Protein AF-A0A965KF60-F1 (afdb_monomer)

Radius of gyration: 23.19 Å; Cα contacts (8 Å, |Δi|>4): 727; chains: 1; bounding box: 56×50×68 Å

Structure (mmCIF, N/CA/C/O backbone):
data_AF-A0A965KF60-F1
#
_entry.id   AF-A0A965KF60-F1
#
loop_
_atom_site.group_PDB
_atom_site.id
_atom_site.type_symbol
_atom_site.label_atom_id
_atom_site.label_alt_id
_atom_site.label_comp_id
_atom_site.label_asym_id
_atom_site.label_entity_id
_atom_site.label_seq_id
_atom_site.pdbx_PDB_ins_code
_atom_site.Cartn_x
_atom_site.Cartn_y
_atom_site.Cartn_z
_atom_site.occupancy
_atom_site.B_iso_or_equiv
_atom_site.auth_seq_id
_atom_site.auth_comp_id
_atom_site.auth_asym_id
_atom_site.auth_atom_id
_atom_site.pdbx_PDB_model_num
ATOM 1 N N . ALA A 1 1 ? -21.369 -0.435 16.218 1.00 94.06 1 ALA A N 1
ATOM 2 C CA . ALA A 1 1 ? -20.190 -1.166 15.733 1.00 94.06 1 ALA A CA 1
ATOM 3 C C . ALA A 1 1 ? -20.648 -2.442 15.036 1.00 94.06 1 ALA A C 1
ATOM 5 O O . ALA A 1 1 ? -21.613 -3.058 15.483 1.00 94.06 1 ALA A O 1
ATOM 6 N N . ALA A 1 2 ? -20.041 -2.798 13.914 1.00 96.12 2 ALA A N 1
ATOM 7 C CA . ALA A 1 2 ? -20.223 -4.091 13.264 1.00 96.12 2 ALA A CA 1
ATOM 8 C C . ALA A 1 2 ? -19.428 -5.181 14.000 1.00 96.12 2 ALA A C 1
ATOM 10 O O . ALA A 1 2 ? -18.510 -4.883 14.766 1.00 96.12 2 ALA A O 1
ATOM 11 N N . LYS A 1 3 ? -19.755 -6.457 13.773 1.00 97.56 3 LYS A N 1
ATOM 12 C CA . LYS A 1 3 ? -18.963 -7.560 14.338 1.00 97.56 3 LYS A CA 1
ATOM 13 C C . LYS A 1 3 ? -17.637 -7.684 13.580 1.00 97.56 3 LYS A C 1
ATOM 15 O O . LYS A 1 3 ? -17.642 -7.680 12.349 1.00 97.56 3 LYS A O 1
ATOM 20 N N . GLY A 1 4 ? -16.515 -7.792 14.292 1.00 95.00 4 GLY A N 1
ATOM 21 C CA . GLY A 1 4 ? -15.164 -7.724 13.718 1.00 95.00 4 GLY A CA 1
ATOM 22 C C . GLY A 1 4 ? -14.648 -6.298 13.462 1.00 95.00 4 GLY A C 1
ATOM 23 O O . GLY A 1 4 ? -13.695 -6.125 12.702 1.00 95.00 4 GLY A O 1
ATOM 24 N N . GLU A 1 5 ? -15.297 -5.284 14.043 1.00 94.56 5 GLU A N 1
ATOM 25 C CA . GLU A 1 5 ? -14.857 -3.884 14.042 1.00 94.56 5 GLU A CA 1
ATOM 26 C C . GLU A 1 5 ? -14.188 -3.519 15.377 1.00 94.56 5 GLU A C 1
ATOM 28 O O . GLU A 1 5 ? -14.568 -4.030 16.434 1.00 94.56 5 GLU A O 1
ATOM 33 N N . ALA A 1 6 ? -13.240 -2.583 15.323 1.00 93.38 6 ALA A N 1
ATOM 34 C CA . ALA A 1 6 ? -12.682 -1.904 16.484 1.00 93.38 6 ALA A CA 1
ATOM 35 C C . ALA A 1 6 ? -13.358 -0.540 16.656 1.00 93.38 6 ALA A C 1
ATOM 37 O O . ALA A 1 6 ? -13.378 0.258 15.720 1.00 93.38 6 ALA A O 1
ATOM 38 N N . VAL A 1 7 ? -13.876 -0.239 17.846 1.00 92.56 7 VAL A N 1
ATOM 39 C CA . VAL A 1 7 ? -14.365 1.110 18.171 1.00 92.56 7 VAL A CA 1
ATOM 40 C C . VAL A 1 7 ? -13.678 1.649 19.410 1.00 92.56 7 VAL A C 1
ATOM 42 O O . VAL A 1 7 ? -13.495 0.935 20.392 1.00 92.56 7 VAL A O 1
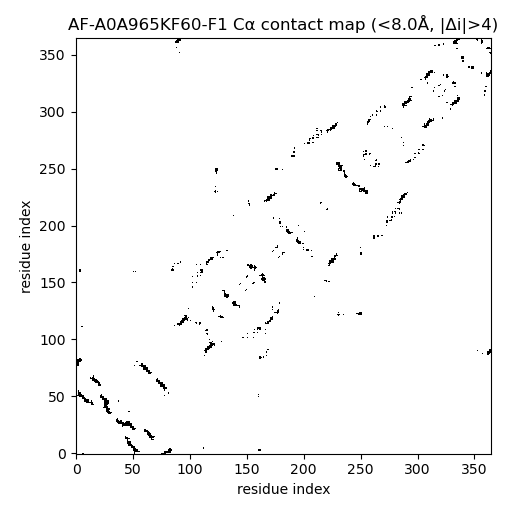ATOM 45 N N . THR A 1 8 ? -13.313 2.927 19.375 1.00 91.56 8 THR A N 1
ATOM 46 C CA . THR A 1 8 ? -12.557 3.571 20.450 1.00 91.56 8 THR A CA 1
ATOM 47 C C . THR A 1 8 ? -13.351 4.675 21.131 1.00 91.56 8 THR A C 1
ATOM 49 O O . THR A 1 8 ? -14.058 5.440 20.474 1.00 91.56 8 THR A O 1
ATOM 52 N N . MET A 1 9 ? -13.162 4.823 22.437 1.00 91.12 9 MET A N 1
ATOM 53 C CA . MET A 1 9 ? -13.683 5.916 23.250 1.00 91.12 9 MET A CA 1
ATOM 54 C C . MET A 1 9 ? -12.543 6.505 24.082 1.00 91.12 9 MET A C 1
ATOM 56 O O . MET A 1 9 ? -12.000 5.844 24.965 1.00 91.12 9 MET A O 1
ATOM 60 N N . ARG A 1 10 ? -12.175 7.759 23.804 1.00 90.19 10 ARG A N 1
ATOM 61 C CA . ARG A 1 10 ? -11.176 8.498 24.585 1.00 90.19 10 ARG A CA 1
ATOM 62 C C . ARG A 1 10 ? -11.861 9.254 25.718 1.00 90.19 10 ARG A C 1
ATOM 64 O O . ARG A 1 10 ? -12.739 10.076 25.471 1.00 90.19 10 ARG A O 1
ATOM 71 N N . LEU A 1 11 ? -11.423 8.999 26.943 1.00 90.94 11 LEU A N 1
ATOM 72 C CA . LEU A 1 11 ? -11.904 9.657 28.152 1.00 90.94 11 LEU A CA 1
ATOM 73 C C . LEU A 1 11 ? -10.992 10.836 28.541 1.00 90.94 11 LEU A C 1
ATOM 75 O O . LEU A 1 11 ? -9.795 10.815 28.232 1.00 90.94 11 LEU A O 1
ATOM 79 N N . PRO A 1 12 ? -11.526 11.868 29.225 1.00 87.56 12 PRO A N 1
ATOM 80 C CA . PRO A 1 12 ? -10.725 13.004 29.690 1.00 87.56 12 PRO A CA 1
ATOM 81 C C . PRO A 1 12 ? -9.665 12.581 30.717 1.00 87.56 12 PRO A C 1
ATOM 83 O O . PRO A 1 12 ? -8.539 13.081 30.695 1.00 87.56 12 PRO A O 1
ATOM 86 N N . THR A 1 13 ? -10.005 11.618 31.572 1.00 89.38 13 THR A N 1
ATOM 87 C CA . THR A 1 13 ? -9.126 10.995 32.564 1.00 89.38 13 THR A CA 1
ATOM 88 C C . THR A 1 13 ? -9.330 9.483 32.554 1.00 89.38 13 THR A C 1
ATOM 90 O O . THR A 1 13 ? -10.318 8.977 32.017 1.00 89.38 13 THR A O 1
ATOM 93 N N . SER A 1 14 ? -8.380 8.748 33.127 1.00 91.56 14 SER A N 1
ATOM 94 C CA . SER A 1 14 ? -8.476 7.297 33.264 1.00 91.56 14 SER A CA 1
ATOM 95 C C . SER A 1 14 ? -9.703 6.894 34.090 1.00 91.56 14 SER A C 1
ATOM 97 O O . SER A 1 14 ? -9.932 7.492 35.143 1.00 91.56 14 SER A O 1
ATOM 99 N N . PRO A 1 15 ? -10.482 5.891 33.654 1.00 92.38 15 PRO A N 1
ATOM 100 C CA . PRO A 1 15 ? -11.627 5.425 34.419 1.00 92.38 15 PRO A CA 1
ATOM 101 C C . PRO A 1 15 ? -11.174 4.588 35.617 1.00 92.38 15 PRO A C 1
ATOM 103 O O . PRO A 1 15 ? -10.330 3.700 35.477 1.00 92.38 15 PRO A O 1
ATOM 106 N N . GLU A 1 16 ? -11.781 4.814 36.784 1.00 93.75 16 GLU A N 1
ATOM 107 C CA . GLU A 1 16 ? -11.570 3.971 37.963 1.00 93.75 16 GLU A CA 1
ATOM 108 C C . GLU A 1 16 ? -12.154 2.568 37.750 1.00 93.75 16 GLU A C 1
ATOM 110 O O . GLU A 1 16 ? -11.578 1.568 38.182 1.00 93.75 16 GLU A O 1
ATOM 115 N N . LYS A 1 17 ? -13.300 2.479 37.062 1.00 93.69 17 LYS A N 1
ATOM 116 C CA . LYS A 1 17 ? -13.978 1.218 36.739 1.00 93.69 17 LYS A CA 1
ATOM 117 C C . LYS A 1 17 ? -14.604 1.275 35.353 1.00 93.69 17 LYS A C 1
ATOM 119 O O . LYS A 1 17 ? -15.069 2.322 34.914 1.00 93.69 17 LYS A O 1
ATOM 124 N N . ILE A 1 18 ? -14.652 0.121 34.694 1.00 94.75 18 ILE A N 1
ATOM 125 C CA . ILE A 1 18 ? -15.496 -0.108 33.521 1.00 94.75 18 ILE A CA 1
ATOM 126 C C . ILE A 1 18 ? -16.184 -1.458 33.685 1.00 94.75 18 ILE A C 1
ATOM 128 O O . ILE A 1 18 ? -15.566 -2.405 34.173 1.00 94.75 18 ILE A O 1
ATOM 132 N N . SER A 1 19 ? -17.437 -1.547 33.271 1.00 95.81 19 SER A N 1
ATOM 133 C CA . SER A 1 19 ? -18.171 -2.802 33.176 1.00 95.81 19 SER A CA 1
ATOM 134 C C . SER A 1 19 ? -18.979 -2.790 31.890 1.00 95.81 19 SER A C 1
ATOM 136 O O . SER A 1 19 ? -19.687 -1.822 31.633 1.00 95.81 19 SER A O 1
ATOM 138 N N . ILE A 1 20 ? -18.844 -3.827 31.072 1.00 96.75 20 ILE A N 1
ATOM 139 C CA . ILE A 1 20 ? -19.662 -4.092 29.884 1.00 96.75 20 ILE A CA 1
ATOM 140 C C . ILE A 1 20 ? -19.511 -5.575 29.527 1.00 96.75 20 ILE A C 1
ATOM 142 O O . ILE A 1 20 ? -18.492 -6.191 29.835 1.00 96.75 20 ILE A O 1
ATOM 146 N N . ASP A 1 21 ? -20.501 -6.152 28.857 1.00 96.31 21 ASP A N 1
ATOM 147 C CA . ASP A 1 21 ? -20.482 -7.520 28.328 1.00 96.31 21 ASP A CA 1
ATOM 148 C C . ASP A 1 21 ? -19.775 -7.612 26.958 1.00 96.31 21 ASP A C 1
ATOM 150 O O . ASP A 1 21 ? -20.227 -8.308 26.051 1.00 96.31 21 ASP A O 1
ATOM 154 N N . LEU A 1 22 ? -18.662 -6.890 26.799 1.00 96.50 22 LEU A N 1
ATOM 155 C CA . LEU A 1 22 ? -17.803 -6.894 25.612 1.00 96.50 22 LEU A CA 1
ATOM 156 C C . LEU A 1 22 ? -16.325 -6.862 26.030 1.00 96.50 22 LEU A C 1
ATOM 158 O O . LEU A 1 22 ? -16.008 -6.291 27.077 1.00 96.50 22 LEU A O 1
ATOM 162 N N . PRO A 1 23 ? -15.400 -7.416 25.224 1.00 95.38 23 PRO A N 1
ATOM 163 C CA . PRO A 1 23 ? -13.972 -7.241 25.458 1.00 95.38 23 PRO A CA 1
ATOM 164 C C . PRO A 1 23 ? -13.590 -5.759 25.425 1.00 95.38 23 PRO A C 1
ATOM 166 O O . PRO A 1 23 ? -13.992 -5.024 24.522 1.00 95.38 23 PRO A O 1
ATOM 169 N N . VAL A 1 24 ? -12.785 -5.334 26.399 1.00 94.94 24 VAL A N 1
ATOM 170 C CA . VAL A 1 24 ? -12.278 -3.961 26.484 1.00 94.94 24 VAL A CA 1
ATOM 171 C C . VAL A 1 24 ? -10.769 -3.995 26.630 1.00 94.94 24 VAL A C 1
ATOM 173 O O . VAL A 1 24 ? -10.244 -4.559 27.590 1.00 94.94 24 VAL A O 1
ATOM 176 N N . ARG A 1 25 ? -10.078 -3.341 25.701 1.00 94.19 25 ARG A N 1
ATOM 177 C CA . ARG A 1 25 ? -8.663 -2.997 25.828 1.00 94.19 25 ARG A CA 1
ATOM 178 C C . ARG A 1 25 ? -8.530 -1.547 26.251 1.00 94.19 25 ARG A C 1
ATOM 180 O O . ARG A 1 25 ? -9.409 -0.722 26.002 1.00 94.19 25 ARG A O 1
ATOM 187 N N . ARG A 1 26 ? -7.444 -1.254 26.954 1.00 93.81 26 ARG A N 1
ATOM 188 C CA . ARG A 1 26 ? -7.176 0.071 27.499 1.00 93.81 26 ARG A CA 1
ATOM 189 C C . ARG A 1 26 ? -5.760 0.476 27.156 1.00 93.81 26 ARG A C 1
ATOM 191 O O . ARG A 1 26 ? -4.830 -0.309 27.350 1.00 93.81 26 ARG A O 1
ATOM 198 N N . TYR A 1 27 ? -5.621 1.708 26.698 1.00 92.56 27 TYR A N 1
ATOM 199 C CA . TYR A 1 27 ? -4.347 2.281 26.314 1.00 92.56 27 TYR A CA 1
ATOM 200 C C . TYR A 1 27 ? -4.134 3.608 27.026 1.00 92.56 27 TYR A C 1
ATOM 202 O O . TYR A 1 27 ? -5.054 4.426 27.179 1.00 92.56 27 TYR A O 1
ATOM 210 N N . ASP A 1 28 ? -2.919 3.785 27.521 1.00 89.06 28 ASP A N 1
ATOM 211 C CA . ASP A 1 28 ? -2.433 5.095 27.896 1.00 89.06 28 ASP A CA 1
ATOM 212 C C . ASP A 1 28 ? -2.095 5.893 26.633 1.00 89.06 28 ASP A C 1
ATOM 214 O O . ASP A 1 28 ? -1.921 5.335 25.551 1.00 89.06 28 ASP A O 1
ATOM 218 N N . LEU A 1 29 ? -2.041 7.211 26.782 1.00 85.38 29 LEU A N 1
ATOM 219 C CA . LEU A 1 29 ? -1.717 8.148 25.714 1.00 85.38 29 LEU A CA 1
ATOM 220 C C . LEU A 1 29 ? -0.440 8.923 26.087 1.00 85.38 29 LEU A C 1
ATOM 222 O O . LEU A 1 29 ? -0.531 10.143 26.284 1.00 85.38 29 LEU A O 1
ATOM 226 N N . PRO A 1 30 ? 0.715 8.255 26.301 1.00 81.88 30 PRO A N 1
ATOM 227 C CA . PRO A 1 30 ? 1.927 8.939 26.721 1.00 81.88 30 PRO A CA 1
ATOM 228 C C . PRO A 1 30 ? 2.401 9.935 25.661 1.00 81.88 30 PRO A C 1
ATOM 230 O O . PRO A 1 30 ? 2.189 9.733 24.461 1.00 81.88 30 PRO A O 1
ATOM 233 N N . PRO A 1 31 ? 3.078 11.012 26.085 1.00 79.94 31 PRO A N 1
ATOM 234 C CA . PRO A 1 31 ? 3.626 11.972 25.152 1.00 79.94 31 PRO A CA 1
ATOM 235 C C . PRO A 1 31 ? 4.792 11.364 24.355 1.00 79.94 31 PRO A C 1
ATOM 237 O O . PRO A 1 31 ? 5.761 10.868 24.929 1.00 79.94 31 PRO A O 1
ATOM 240 N N . VAL A 1 32 ? 4.733 11.467 23.030 1.00 73.31 32 VAL A N 1
ATOM 241 C CA . VAL A 1 32 ? 5.824 11.181 22.093 1.00 73.31 32 VAL A CA 1
ATOM 242 C C . VAL A 1 32 ? 6.204 12.477 21.385 1.00 73.31 32 VAL A C 1
ATOM 244 O O . VAL A 1 32 ? 5.533 12.951 20.466 1.00 73.31 32 VAL A O 1
ATOM 247 N N . GLY A 1 33 ? 7.288 13.099 21.857 1.00 80.12 33 GLY A N 1
ATOM 248 C CA . GLY A 1 33 ? 7.674 14.444 21.435 1.00 80.12 33 GLY A CA 1
ATOM 249 C C . GLY A 1 33 ? 6.602 15.468 21.818 1.00 80.12 33 GLY A C 1
ATOM 250 O O . GLY A 1 33 ? 6.298 15.639 22.994 1.00 80.12 33 GLY A O 1
ATOM 251 N N . ALA A 1 34 ? 6.028 16.143 20.821 1.00 75.38 34 ALA A N 1
ATOM 252 C CA . ALA A 1 34 ? 4.915 17.081 21.006 1.00 75.38 34 ALA A CA 1
ATOM 253 C C . ALA A 1 34 ? 3.526 16.422 20.856 1.00 75.38 34 ALA A C 1
ATOM 255 O O . ALA A 1 34 ? 2.518 17.126 20.786 1.00 75.38 34 ALA A O 1
ATOM 256 N N . PHE A 1 35 ? 3.467 15.093 20.742 1.00 72.19 35 PHE A N 1
ATOM 257 C CA . PHE A 1 35 ? 2.267 14.336 20.374 1.00 72.19 35 PHE A CA 1
ATOM 258 C C . PHE A 1 35 ? 1.920 13.296 21.437 1.00 72.19 35 PHE A C 1
ATOM 260 O O . PHE A 1 35 ? 2.679 13.127 22.378 1.00 72.19 35 PHE A O 1
ATOM 267 N N . GLU A 1 36 ? 0.784 12.612 21.311 1.00 70.88 36 GLU A N 1
ATOM 268 C CA . GLU A 1 36 ? 0.405 11.485 22.176 1.00 70.88 36 GLU A CA 1
ATOM 269 C C . GLU A 1 36 ? 0.420 10.191 21.351 1.00 70.88 36 GLU A C 1
ATOM 271 O O . GLU A 1 36 ? -0.113 10.179 20.239 1.00 70.88 36 GLU A O 1
ATOM 276 N N . ASP A 1 37 ? 1.008 9.119 21.882 1.00 71.88 37 ASP A N 1
ATOM 277 C CA . ASP A 1 37 ? 0.979 7.782 21.276 1.00 71.88 37 ASP A CA 1
ATOM 278 C C . ASP A 1 37 ? -0.164 6.961 21.877 1.00 71.88 37 ASP A C 1
ATOM 280 O O . ASP A 1 37 ? -0.156 6.722 23.083 1.00 71.88 37 ASP A O 1
ATOM 284 N N . PRO A 1 38 ? -1.157 6.530 21.083 1.00 64.56 38 PRO A N 1
ATOM 285 C CA . PRO A 1 38 ? -2.311 5.840 21.618 1.00 64.56 38 PRO A CA 1
ATOM 286 C C . PRO A 1 38 ? -2.148 4.351 21.917 1.00 64.56 38 PRO A C 1
ATOM 288 O O . PRO A 1 38 ? -3.138 3.734 22.298 1.00 64.56 38 PRO A O 1
ATOM 291 N N . LEU A 1 39 ? -0.969 3.750 21.739 1.00 70.00 39 LEU A N 1
ATOM 292 C CA . LEU A 1 39 ? -0.849 2.286 21.688 1.00 70.00 39 LEU A CA 1
ATOM 293 C C . LEU A 1 39 ? -0.096 1.651 22.855 1.00 70.00 39 LEU A C 1
ATOM 295 O O . LEU A 1 39 ? 0.206 0.457 22.828 1.00 70.00 39 LEU A O 1
ATOM 299 N N . VAL A 1 40 ? 0.137 2.394 23.936 1.00 83.31 40 VAL A N 1
ATOM 300 C CA . VAL A 1 40 ? 0.737 1.816 25.142 1.00 83.31 40 VAL A CA 1
ATOM 301 C C . VAL A 1 40 ? -0.348 1.157 25.985 1.00 83.31 40 VAL A C 1
ATOM 303 O O . VAL A 1 40 ? -1.076 1.822 26.720 1.00 83.31 40 VAL A O 1
ATOM 306 N N . ALA A 1 41 ? -0.475 -0.167 25.871 1.00 88.44 41 ALA A N 1
ATOM 307 C CA . ALA A 1 41 ? -1.429 -0.939 26.663 1.00 88.44 41 ALA A CA 1
ATOM 308 C C . ALA A 1 41 ? -1.239 -0.661 28.165 1.00 88.44 41 ALA A C 1
ATOM 310 O O . ALA A 1 41 ? -0.142 -0.797 28.706 1.00 88.44 41 ALA A O 1
ATOM 311 N N . ALA A 1 42 ? -2.318 -0.278 28.846 1.00 88.31 42 ALA A N 1
ATOM 312 C CA . ALA A 1 42 ? -2.270 0.119 30.245 1.00 88.31 42 ALA A CA 1
ATOM 313 C C . ALA A 1 42 ? -3.569 -0.243 30.961 1.00 88.31 42 ALA A C 1
ATOM 315 O O . ALA A 1 42 ? -4.656 0.132 30.528 1.00 88.31 42 ALA A O 1
ATOM 316 N N . ALA A 1 43 ? -3.465 -0.897 32.121 1.00 86.50 43 ALA A N 1
ATOM 317 C CA . ALA A 1 43 ? -4.628 -1.293 32.922 1.00 86.50 43 ALA A CA 1
ATOM 318 C C . ALA A 1 43 ? -5.539 -0.104 33.288 1.00 86.50 43 ALA A C 1
ATOM 320 O O . ALA A 1 43 ? -6.755 -0.257 33.384 1.00 86.50 43 ALA A O 1
ATOM 321 N N . ASN A 1 44 ? -4.960 1.093 33.420 1.00 86.19 44 ASN A N 1
ATOM 322 C CA . ASN A 1 44 ? -5.666 2.340 33.715 1.00 86.19 44 ASN A CA 1
ATOM 323 C C . ASN A 1 44 ? -5.599 3.326 32.536 1.00 86.19 44 ASN A C 1
ATOM 325 O O . ASN A 1 44 ? -5.548 4.534 32.740 1.00 86.19 44 ASN A O 1
ATOM 329 N N . GLY A 1 45 ? -5.556 2.825 31.301 1.00 92.06 45 GLY A N 1
ATOM 330 C CA . GLY A 1 45 ? -5.568 3.657 30.102 1.00 92.06 45 GLY A CA 1
ATOM 331 C C . GLY A 1 45 ? -6.871 4.443 29.936 1.00 92.06 45 GLY A C 1
ATOM 332 O O . GLY A 1 45 ? -7.956 3.933 30.228 1.00 92.06 45 GLY A O 1
ATOM 333 N N . ARG A 1 46 ? -6.768 5.689 29.462 1.00 91.88 46 ARG A N 1
ATOM 334 C CA . ARG A 1 46 ? -7.923 6.566 29.185 1.00 91.88 46 ARG A CA 1
ATOM 335 C C . ARG A 1 46 ? -8.475 6.423 27.767 1.00 91.88 46 ARG A C 1
ATOM 337 O O . ARG A 1 46 ? -9.550 6.947 27.485 1.00 91.88 46 ARG A O 1
ATOM 344 N N . LEU A 1 47 ? -7.764 5.738 26.872 1.00 93.38 47 LEU A N 1
ATOM 345 C CA . LEU A 1 47 ? -8.316 5.294 25.598 1.00 93.38 47 LEU A CA 1
ATOM 346 C C . LEU A 1 47 ? -8.863 3.881 25.773 1.00 93.38 47 LEU A C 1
ATOM 348 O O . LEU A 1 47 ? -8.120 2.945 26.055 1.00 93.38 47 LEU A O 1
ATOM 352 N N . LEU A 1 48 ? -10.172 3.746 25.620 1.00 94.62 48 LEU A N 1
ATOM 353 C CA . LEU A 1 48 ? -10.868 2.472 25.647 1.00 94.62 48 LEU A CA 1
ATOM 354 C C . LEU A 1 48 ? -11.066 1.998 24.219 1.00 94.62 48 LEU A C 1
ATOM 356 O O . LEU A 1 48 ? -11.518 2.770 23.377 1.00 94.62 48 LEU A O 1
ATOM 360 N N . GLU A 1 49 ? -10.780 0.733 23.960 1.00 94.88 49 GLU A N 1
ATOM 361 C CA . GLU A 1 49 ? -11.069 0.096 22.688 1.00 94.88 49 GLU A CA 1
ATOM 362 C C . GLU A 1 49 ? -11.915 -1.153 22.895 1.00 94.88 49 GLU A C 1
ATOM 364 O O . GLU A 1 49 ? -11.599 -2.015 23.716 1.00 94.88 49 GLU A O 1
ATOM 369 N N . PHE A 1 50 ? -12.973 -1.259 22.102 1.00 95.75 50 PHE A N 1
ATOM 370 C CA . PHE A 1 50 ? -13.857 -2.407 22.050 1.00 95.75 50 PHE A CA 1
ATOM 371 C C . PHE A 1 50 ? -13.633 -3.116 20.716 1.00 95.75 50 PHE A C 1
ATOM 373 O O . PHE A 1 50 ? -14.075 -2.641 19.668 1.00 95.75 50 PHE A O 1
ATOM 380 N N . GLN A 1 51 ? -12.934 -4.249 20.761 1.00 94.88 51 GLN A N 1
ATOM 381 C CA . GLN A 1 51 ? -12.849 -5.178 19.637 1.00 94.88 51 GLN A CA 1
ATOM 382 C C . GLN A 1 51 ? -14.095 -6.046 19.651 1.00 94.88 51 GLN A C 1
ATOM 384 O O . GLN A 1 51 ? -14.227 -6.906 20.521 1.00 94.88 51 GLN A O 1
ATOM 389 N N . ILE A 1 52 ? -15.029 -5.800 18.734 1.00 97.50 52 ILE A N 1
ATOM 390 C CA . ILE A 1 52 ? -16.316 -6.495 18.733 1.00 97.50 52 ILE A CA 1
ATOM 391 C C . ILE A 1 52 ? -16.121 -7.918 18.199 1.00 97.50 52 ILE A C 1
ATOM 393 O O . ILE A 1 52 ? -15.817 -8.070 17.011 1.00 97.50 52 ILE A O 1
ATOM 397 N N . PRO A 1 53 ? -16.333 -8.972 19.013 1.00 96.56 53 PRO A N 1
ATOM 398 C CA . PRO A 1 53 ? -16.195 -10.347 18.545 1.00 96.56 53 PRO A CA 1
ATOM 399 C C . PRO A 1 53 ? -17.126 -10.652 17.368 1.00 96.56 53 PRO A C 1
ATOM 401 O O . PRO A 1 53 ? -18.245 -10.137 17.289 1.00 96.56 53 PRO A O 1
ATOM 404 N N . LYS A 1 54 ? -16.694 -11.525 16.451 1.00 96.50 54 LYS A N 1
ATOM 405 C CA . LYS A 1 54 ? -17.508 -11.925 15.286 1.00 96.50 54 LYS A CA 1
ATOM 406 C C . LYS A 1 54 ? -18.800 -12.649 15.668 1.00 96.50 54 LYS A C 1
ATOM 408 O O . LYS A 1 54 ? -19.771 -12.615 14.914 1.00 96.50 54 LYS A O 1
ATOM 413 N N . ASP A 1 55 ? -18.805 -13.285 16.829 1.00 96.50 55 ASP A N 1
ATOM 414 C CA . ASP A 1 55 ? -19.914 -14.021 17.430 1.00 96.50 55 ASP A CA 1
ATOM 415 C C . ASP A 1 55 ? -20.687 -13.198 18.476 1.00 96.50 55 ASP A C 1
ATOM 417 O O . ASP A 1 55 ? -21.630 -13.710 19.079 1.00 96.50 55 ASP A O 1
ATOM 421 N N . ALA A 1 56 ? -20.354 -11.912 18.655 1.00 97.69 56 ALA A N 1
ATOM 422 C CA . ALA A 1 56 ? -21.058 -11.035 19.583 1.00 97.69 56 ALA A CA 1
ATOM 423 C C . ALA A 1 56 ? -22.573 -11.019 19.317 1.00 97.69 56 ALA A C 1
ATOM 425 O O . ALA A 1 56 ? -23.044 -11.050 18.166 1.00 97.69 56 ALA A O 1
ATOM 426 N N . ARG A 1 57 ? -23.351 -10.936 20.402 1.00 97.69 57 ARG A N 1
ATOM 427 C CA . ARG A 1 57 ? -24.805 -10.762 20.337 1.00 97.69 57 ARG A CA 1
ATOM 428 C C . ARG A 1 57 ? -25.120 -9.441 19.626 1.00 97.69 57 ARG A C 1
ATOM 430 O O . ARG A 1 57 ? -24.439 -8.448 19.818 1.00 97.69 57 ARG A O 1
ATOM 437 N N . ALA A 1 58 ? -26.144 -9.425 18.776 1.00 98.38 58 ALA A N 1
ATOM 438 C CA . ALA A 1 58 ? -26.603 -8.176 18.171 1.00 98.38 58 ALA A CA 1
ATOM 439 C C . ALA A 1 58 ? -27.476 -7.372 19.155 1.00 98.38 58 ALA A C 1
ATOM 441 O O . ALA A 1 58 ? -28.152 -7.941 20.019 1.00 98.38 58 ALA A O 1
ATOM 442 N N . GLY A 1 59 ? -27.512 -6.053 18.972 1.00 98.19 59 GLY A N 1
ATOM 443 C CA . GLY A 1 59 ? -28.311 -5.113 19.755 1.00 98.19 59 GLY A CA 1
ATOM 444 C C . GLY A 1 59 ? -27.494 -4.326 20.779 1.00 98.19 59 GLY A C 1
ATOM 445 O O . GLY A 1 59 ? -26.290 -4.128 20.626 1.00 98.19 59 GLY A O 1
ATOM 446 N N . GLU A 1 60 ? -28.170 -3.820 21.810 1.00 98.12 60 GLU A N 1
ATOM 447 C CA . GLU A 1 60 ? -27.530 -3.011 22.849 1.00 98.12 60 GLU A CA 1
ATOM 448 C C . GLU A 1 60 ? -26.715 -3.866 23.827 1.00 98.12 60 GLU A C 1
ATOM 450 O O . GLU A 1 60 ? -27.228 -4.822 24.423 1.00 98.12 60 GLU A O 1
ATOM 455 N N . HIS A 1 61 ? -25.468 -3.447 24.030 1.00 97.88 61 HIS A N 1
ATOM 456 C CA . HIS A 1 61 ? -24.580 -3.835 25.118 1.00 97.88 61 HIS A CA 1
ATOM 457 C C . HIS A 1 61 ? -24.454 -2.646 26.064 1.00 97.88 61 HIS A C 1
ATOM 459 O O . HIS A 1 61 ? -23.986 -1.574 25.668 1.00 97.88 61 HIS A O 1
ATOM 465 N N . ARG A 1 62 ? -24.952 -2.798 27.291 1.00 97.75 62 ARG A N 1
ATOM 466 C CA . ARG A 1 62 ? -24.996 -1.720 28.286 1.00 97.75 62 ARG A CA 1
ATOM 467 C C . ARG A 1 62 ? -23.783 -1.823 29.189 1.00 97.75 62 ARG A C 1
ATOM 469 O O . ARG A 1 62 ? -23.496 -2.895 29.711 1.00 97.75 62 ARG A O 1
ATOM 476 N N . GLY A 1 63 ? -23.108 -0.699 29.383 1.00 96.50 63 GLY A N 1
ATOM 477 C CA . GLY A 1 63 ? -21.964 -0.604 30.266 1.00 96.50 63 GLY A CA 1
ATOM 478 C C . GLY A 1 63 ? -22.062 0.559 31.241 1.00 96.50 63 GLY A C 1
ATOM 479 O O . GLY A 1 63 ? -22.852 1.489 31.068 1.00 96.50 63 GLY A O 1
ATOM 480 N N . THR A 1 64 ? -21.227 0.499 32.270 1.00 96.94 64 THR A N 1
ATOM 481 C CA . THR A 1 64 ? -21.007 1.582 33.225 1.00 96.94 64 THR A CA 1
ATOM 482 C C . THR A 1 64 ? -19.527 1.932 33.277 1.00 96.94 64 THR A C 1
ATOM 484 O O . THR A 1 64 ? -18.654 1.071 33.124 1.00 96.94 64 THR A O 1
ATOM 487 N N . LEU A 1 65 ? -19.235 3.214 33.462 1.00 95.31 65 LEU A N 1
ATOM 488 C CA . LEU A 1 65 ? -17.890 3.737 33.668 1.00 95.31 65 LEU A CA 1
ATOM 489 C C . LEU A 1 65 ? -17.877 4.591 34.935 1.00 95.31 65 LEU A C 1
ATOM 491 O O . LEU A 1 65 ? -18.803 5.363 35.173 1.00 95.31 65 LEU A O 1
ATOM 495 N N . GLN A 1 66 ? -16.826 4.462 35.735 1.00 95.06 66 GLN A N 1
ATOM 496 C CA . GLN A 1 66 ? -16.562 5.359 36.854 1.00 95.06 66 GLN A CA 1
ATOM 497 C C . GLN A 1 66 ? -15.382 6.247 36.467 1.00 95.06 66 GLN A C 1
ATOM 499 O O . GLN A 1 66 ? -14.323 5.721 36.120 1.00 95.06 66 GLN A O 1
ATOM 504 N N . VAL A 1 67 ? -15.592 7.563 36.440 1.00 92.12 67 VAL A N 1
ATOM 505 C CA . VAL A 1 67 ? -14.567 8.564 36.118 1.00 92.12 67 VAL A CA 1
ATOM 506 C C . VAL A 1 67 ? -14.679 9.726 37.098 1.00 92.12 67 VAL A C 1
ATOM 508 O O . VAL A 1 67 ? -15.746 10.330 37.228 1.00 92.12 67 VAL A O 1
ATOM 511 N N . ALA A 1 68 ? -13.568 10.071 37.750 1.00 90.62 68 ALA A N 1
ATOM 512 C CA . ALA A 1 68 ? -13.487 11.124 38.760 1.00 90.62 68 ALA A CA 1
ATOM 513 C C . ALA A 1 68 ? -14.511 10.932 39.896 1.00 90.62 68 ALA A C 1
ATOM 515 O O . ALA A 1 68 ? -15.103 11.890 40.390 1.00 90.62 68 ALA A O 1
ATOM 516 N N . GLY A 1 69 ? -14.755 9.674 40.282 1.00 91.44 69 GLY A N 1
ATOM 517 C CA . GLY A 1 69 ? -15.714 9.312 41.327 1.00 91.44 69 GLY A CA 1
ATOM 518 C C . GLY A 1 69 ? -17.188 9.352 40.905 1.00 91.44 69 GLY A C 1
ATOM 519 O O . GLY A 1 69 ? -18.036 8.933 41.690 1.00 91.44 69 GLY A O 1
ATOM 520 N N . GLN A 1 70 ? -17.499 9.781 39.677 1.00 94.06 70 GLN A N 1
ATOM 521 C CA . GLN A 1 70 ? -18.853 9.805 39.126 1.00 94.06 70 GLN A CA 1
ATOM 522 C C . GLN A 1 70 ? -19.101 8.578 38.240 1.00 94.06 70 GLN A C 1
ATOM 524 O O . GLN A 1 70 ? -18.246 8.194 37.443 1.00 94.06 70 GLN A O 1
ATOM 529 N N . GLU A 1 71 ? -20.285 7.977 38.359 1.00 96.25 71 GLU A N 1
ATOM 530 C CA . GLU A 1 71 ? -20.721 6.880 37.493 1.00 96.25 71 GLU A CA 1
ATOM 531 C C . GLU A 1 71 ? -21.494 7.416 36.279 1.00 96.25 71 GLU A C 1
ATOM 533 O O . GLU A 1 71 ? -22.370 8.275 36.420 1.00 96.25 71 GLU A O 1
ATOM 538 N N . TYR A 1 72 ? -21.183 6.887 35.095 1.00 95.69 72 TYR A N 1
ATOM 539 C CA . TYR A 1 72 ? -21.891 7.160 33.848 1.00 95.69 72 TYR A CA 1
ATOM 540 C C . TYR A 1 72 ? -22.285 5.848 33.169 1.00 95.69 72 TYR A C 1
ATOM 542 O O . TYR A 1 72 ? -21.497 4.904 33.094 1.00 95.69 72 TYR A O 1
ATOM 550 N N . ALA A 1 73 ? -23.501 5.802 32.632 1.00 96.56 73 ALA A N 1
ATOM 551 C CA . ALA A 1 73 ? -23.951 4.711 31.779 1.00 96.56 73 ALA A CA 1
ATOM 552 C C . ALA A 1 73 ? -23.589 4.997 30.317 1.00 96.56 73 ALA A C 1
ATOM 554 O O . ALA A 1 73 ? -23.667 6.138 29.859 1.00 96.56 73 ALA A O 1
ATOM 555 N N . PHE A 1 74 ? -23.235 3.955 29.571 1.00 95.81 74 PHE A N 1
ATOM 556 C CA . PHE A 1 74 ? -23.012 4.034 28.132 1.00 95.81 74 PHE A CA 1
ATOM 557 C C . PHE A 1 74 ? -23.519 2.774 27.431 1.00 95.81 74 PHE A C 1
ATOM 559 O O . PHE A 1 74 ? -23.788 1.746 28.056 1.00 95.81 74 PHE A O 1
ATOM 566 N N . THR A 1 75 ? -23.658 2.854 26.111 1.00 96.25 75 THR A N 1
ATOM 567 C CA . THR A 1 75 ? -24.110 1.734 25.285 1.00 96.25 75 THR A CA 1
ATOM 568 C C . THR A 1 75 ? -23.222 1.556 24.070 1.00 96.25 75 THR A C 1
ATOM 570 O O . THR A 1 75 ? -22.919 2.530 23.380 1.00 96.25 75 THR A O 1
ATOM 573 N N . VAL A 1 76 ? -22.902 0.306 23.751 1.00 96.75 76 VAL A N 1
ATOM 574 C CA . VAL A 1 76 ? -22.367 -0.089 22.446 1.00 96.75 76 VAL A CA 1
ATOM 575 C C . VAL A 1 76 ? -23.467 -0.845 21.707 1.00 96.75 76 VAL A C 1
ATOM 577 O O . VAL A 1 76 ? -23.916 -1.897 22.153 1.00 96.75 76 VAL A O 1
ATOM 580 N N . HIS A 1 77 ? -23.938 -0.306 20.582 1.00 97.88 77 HIS A N 1
ATOM 581 C CA . HIS A 1 77 ? -24.885 -1.016 19.721 1.00 97.88 77 HIS A CA 1
ATOM 582 C C . HIS A 1 77 ? -24.120 -1.881 18.714 1.00 97.88 77 HIS A C 1
ATOM 584 O O . HIS A 1 77 ? -23.378 -1.347 17.881 1.00 97.88 77 HIS A O 1
ATOM 590 N N . VAL A 1 78 ? -24.298 -3.200 18.785 1.00 98.44 78 VAL A N 1
ATOM 591 C CA . VAL A 1 78 ? -23.702 -4.167 17.855 1.00 98.44 78 VAL A CA 1
ATOM 592 C C . VAL A 1 78 ? -24.698 -4.479 16.742 1.00 98.44 78 VAL A C 1
ATOM 594 O O . VAL A 1 78 ? -25.774 -5.025 16.987 1.00 98.44 78 VAL A O 1
ATOM 597 N N . TRP A 1 79 ? -24.346 -4.137 15.505 1.00 98.12 79 TRP A N 1
ATOM 598 C CA . TRP A 1 79 ? -25.201 -4.392 14.347 1.00 98.12 79 TRP A CA 1
ATOM 599 C C . TRP A 1 79 ? -25.260 -5.888 14.004 1.00 98.12 79 TRP A C 1
ATOM 601 O O . TRP A 1 79 ? -24.307 -6.634 14.228 1.00 98.12 79 TRP A O 1
ATOM 611 N N . ASN A 1 80 ? -26.372 -6.340 13.413 1.00 97.69 80 ASN A N 1
ATOM 612 C CA . ASN A 1 80 ? -26.562 -7.746 13.034 1.00 97.69 80 ASN A CA 1
ATOM 613 C C . ASN A 1 80 ? -25.880 -8.108 11.698 1.00 97.69 80 ASN A C 1
ATOM 615 O O . ASN A 1 80 ? -26.501 -8.692 10.813 1.00 97.69 80 ASN A O 1
ATOM 619 N N . PHE A 1 81 ? -24.612 -7.730 11.537 1.00 97.50 81 PHE A N 1
ATOM 620 C CA . PHE A 1 81 ? -23.771 -8.156 10.422 1.00 97.50 81 PHE A CA 1
ATOM 621 C C . PHE A 1 81 ? -22.300 -8.218 10.846 1.00 97.50 81 PHE A C 1
ATOM 623 O O . PHE A 1 81 ? -21.869 -7.521 11.769 1.00 97.50 81 PHE A O 1
ATOM 630 N N . THR A 1 82 ? -21.541 -9.058 10.149 1.00 97.56 82 THR A N 1
ATOM 631 C CA . THR A 1 82 ? -20.116 -9.289 10.398 1.00 97.56 82 THR A CA 1
ATOM 632 C C . THR A 1 82 ? -19.304 -8.730 9.244 1.00 97.56 82 THR A C 1
ATOM 634 O O . THR A 1 82 ? -19.627 -8.974 8.082 1.00 97.56 82 THR A O 1
ATOM 637 N N . LEU A 1 83 ? -18.255 -7.973 9.560 1.00 96.44 83 LEU A N 1
ATOM 638 C CA . LEU A 1 83 ? -17.315 -7.500 8.555 1.00 96.44 83 LEU A CA 1
ATOM 639 C C . LEU A 1 83 ? -16.518 -8.681 7.986 1.00 96.44 83 LEU A C 1
ATOM 641 O O . LEU A 1 83 ? -16.102 -9.555 8.750 1.00 96.44 83 LEU A O 1
ATOM 645 N N . PRO A 1 84 ? -16.271 -8.714 6.666 1.00 96.25 84 PRO A N 1
ATOM 646 C CA . PRO A 1 84 ? -15.465 -9.764 6.062 1.00 96.25 84 PRO A CA 1
ATOM 647 C C . PRO A 1 84 ? -14.008 -9.670 6.521 1.00 96.25 84 PRO A C 1
ATOM 649 O O . PRO A 1 84 ? -13.507 -8.595 6.864 1.00 96.25 84 PRO A O 1
ATOM 652 N N . ASP A 1 85 ? -13.300 -10.791 6.457 1.00 96.81 85 ASP A N 1
ATOM 653 C CA . ASP A 1 85 ? -11.871 -10.844 6.788 1.00 96.81 85 ASP A CA 1
ATOM 654 C C . ASP A 1 85 ? -10.983 -10.263 5.705 1.00 96.81 85 ASP A C 1
ATOM 656 O O . ASP A 1 85 ? -9.872 -9.824 5.981 1.00 96.81 85 ASP A O 1
ATOM 660 N N . ARG A 1 86 ? -11.493 -10.207 4.478 1.00 96.56 86 ARG A N 1
ATOM 661 C CA . ARG A 1 86 ? -10.826 -9.602 3.330 1.00 96.56 86 ARG A CA 1
ATOM 662 C C . ARG A 1 86 ? -11.427 -8.237 3.062 1.00 96.56 86 ARG A C 1
ATOM 664 O O . ARG A 1 86 ? -12.650 -8.089 3.062 1.00 96.56 86 ARG A O 1
ATOM 671 N N . LEU A 1 87 ? -10.571 -7.250 2.836 1.00 95.31 87 LEU A N 1
ATOM 672 C CA . LEU A 1 87 ? -11.007 -5.911 2.474 1.00 95.31 87 LEU A CA 1
ATOM 673 C C . LEU A 1 87 ? -11.470 -5.902 1.015 1.00 95.31 87 LEU A C 1
ATOM 675 O O . LEU A 1 87 ? -10.756 -6.351 0.125 1.00 95.31 87 LEU A O 1
ATOM 679 N N . SER A 1 88 ? -12.675 -5.389 0.775 1.00 93.19 88 SER A N 1
ATOM 680 C CA . SER A 1 88 ? -13.166 -5.065 -0.572 1.00 93.19 88 SER A CA 1
ATOM 681 C C . SER A 1 88 ? -12.871 -3.618 -0.967 1.00 93.19 88 SER A C 1
ATOM 683 O O . SER A 1 88 ? -13.040 -3.253 -2.122 1.00 93.19 88 SER A O 1
ATOM 685 N N . PHE A 1 89 ? -12.487 -2.796 0.010 1.00 96.38 89 PHE A N 1
ATOM 686 C CA . PHE A 1 89 ? -12.026 -1.430 -0.162 1.00 96.38 89 PHE A CA 1
ATOM 687 C C . PHE A 1 89 ? -10.735 -1.281 0.637 1.00 96.38 89 PHE A C 1
ATOM 689 O O . PHE A 1 89 ? -10.744 -1.495 1.852 1.00 96.38 89 PHE A O 1
ATOM 696 N N . VAL A 1 90 ? -9.631 -0.980 -0.037 1.00 96.12 90 VAL A N 1
ATOM 697 C CA . VAL A 1 90 ? -8.298 -1.010 0.573 1.00 96.12 90 VAL A CA 1
ATOM 698 C C . VAL A 1 90 ? -7.916 0.394 1.029 1.00 96.12 90 VAL A C 1
ATOM 700 O O . VAL A 1 90 ? -7.704 1.287 0.213 1.00 96.12 90 VAL A O 1
ATOM 703 N N . ALA A 1 91 ? -7.825 0.594 2.343 1.00 95.75 91 ALA A N 1
ATOM 704 C CA . ALA A 1 91 ? -7.267 1.808 2.925 1.00 95.75 91 ALA A CA 1
ATOM 705 C C . ALA A 1 91 ? -5.764 1.608 3.132 1.00 95.75 91 ALA A C 1
ATOM 707 O O . ALA A 1 91 ? -5.321 1.117 4.174 1.00 95.75 91 ALA A O 1
ATOM 708 N N . GLN A 1 92 ? -4.997 1.918 2.092 1.00 95.62 92 GLN A N 1
ATOM 709 C CA . GLN A 1 92 ? -3.557 1.747 2.094 1.00 95.62 92 GLN A CA 1
ATOM 710 C C . GLN A 1 92 ? -2.892 2.937 2.792 1.00 95.62 92 GLN A C 1
ATOM 712 O O . GLN A 1 92 ? -3.253 4.082 2.561 1.00 95.62 92 GLN A O 1
ATOM 717 N N . MET A 1 93 ? -1.927 2.669 3.665 1.00 94.06 93 MET A N 1
ATOM 718 C CA . MET A 1 93 ? -1.095 3.673 4.315 1.00 94.06 93 MET A CA 1
ATOM 719 C C . MET A 1 93 ? 0.311 3.577 3.747 1.00 94.06 93 MET A C 1
ATOM 721 O O . MET A 1 93 ? 1.050 2.640 4.061 1.00 94.06 93 MET A O 1
ATOM 725 N N . ASN A 1 94 ? 0.692 4.555 2.933 1.00 93.12 94 ASN A N 1
ATOM 726 C CA . ASN A 1 94 ? 2.027 4.576 2.357 1.00 93.12 94 ASN A CA 1
ATOM 727 C C . ASN A 1 94 ? 3.087 5.035 3.367 1.00 93.12 94 ASN A C 1
ATOM 729 O O . ASN A 1 94 ? 3.031 6.140 3.910 1.00 93.12 94 ASN A O 1
ATOM 733 N N . GLY A 1 95 ? 4.096 4.190 3.584 1.00 90.62 95 GLY A N 1
ATOM 734 C CA . GLY A 1 95 ? 5.253 4.482 4.428 1.00 90.62 95 GLY A CA 1
ATOM 735 C C . GLY A 1 95 ? 6.481 4.837 3.595 1.00 90.62 95 GLY A C 1
ATOM 736 O O . GLY A 1 95 ? 7.188 3.945 3.130 1.00 90.62 95 GLY A O 1
ATOM 737 N N . TYR A 1 96 ? 6.773 6.128 3.425 1.00 89.50 96 TYR A N 1
ATOM 738 C CA . TYR A 1 96 ? 7.986 6.589 2.735 1.00 89.50 96 TYR A CA 1
ATOM 739 C C . TYR A 1 96 ? 9.107 6.911 3.724 1.00 89.50 96 TYR A C 1
ATOM 741 O O . TYR A 1 96 ? 8.898 7.616 4.710 1.00 89.50 96 TYR A O 1
ATOM 749 N N . GLY A 1 97 ? 10.326 6.445 3.436 1.00 82.44 97 GLY A N 1
ATOM 750 C CA . GLY A 1 97 ? 11.512 6.768 4.241 1.00 82.44 97 GLY A CA 1
ATOM 751 C C . GLY A 1 97 ? 11.541 6.116 5.627 1.00 82.44 97 GLY A C 1
ATOM 752 O O . GLY A 1 97 ? 12.395 6.460 6.442 1.00 82.44 97 GLY A O 1
ATOM 753 N N . MET A 1 98 ? 10.637 5.175 5.893 1.00 82.06 98 MET A N 1
ATOM 754 C CA . MET A 1 98 ? 10.655 4.369 7.106 1.00 82.06 98 MET A CA 1
ATOM 755 C C . MET A 1 98 ? 11.655 3.220 6.945 1.00 82.06 98 MET A C 1
ATOM 757 O O . MET A 1 98 ? 11.586 2.456 5.986 1.00 82.06 98 MET A O 1
ATOM 761 N N . SER A 1 99 ? 12.596 3.099 7.881 1.00 76.38 99 SER A N 1
ATOM 762 C CA . SER A 1 99 ? 13.583 2.009 7.896 1.00 76.38 99 SER A CA 1
ATOM 763 C C . SER A 1 99 ? 13.162 0.819 8.757 1.00 76.38 99 SER A C 1
ATOM 765 O O . SER A 1 99 ? 13.731 -0.260 8.623 1.00 76.38 99 SER A O 1
ATOM 767 N N . ASP A 1 100 ? 12.205 1.019 9.665 1.00 84.69 100 ASP A N 1
ATOM 768 C CA . ASP A 1 100 ? 11.713 -0.019 10.566 1.00 84.69 100 ASP A CA 1
ATOM 769 C C . ASP A 1 100 ? 10.548 -0.784 9.930 1.00 84.69 100 ASP A C 1
ATOM 771 O O . ASP A 1 100 ? 9.412 -0.322 9.936 1.00 84.69 100 ASP A O 1
ATOM 775 N N . MET A 1 101 ? 10.854 -1.965 9.395 1.00 84.69 101 MET A N 1
ATOM 776 C CA . MET A 1 101 ? 9.886 -2.911 8.829 1.00 84.69 101 MET A CA 1
ATOM 777 C C . MET A 1 101 ? 9.389 -3.919 9.884 1.00 84.69 101 MET A C 1
ATOM 779 O O . MET A 1 101 ? 9.079 -5.063 9.543 1.00 84.69 101 MET A O 1
ATOM 783 N N . SER A 1 102 ? 9.375 -3.550 11.172 1.00 89.12 102 SER A N 1
ATOM 784 C CA . SER A 1 102 ? 8.870 -4.422 12.235 1.00 89.12 102 SER A CA 1
ATOM 785 C C . SER A 1 102 ? 7.446 -4.889 11.939 1.00 89.12 102 SER A C 1
ATOM 787 O O . SER A 1 102 ? 6.581 -4.120 11.513 1.00 89.12 102 SER A O 1
ATOM 789 N N . ARG A 1 103 ? 7.188 -6.167 12.227 1.00 92.06 103 ARG A N 1
ATOM 790 C CA . ARG A 1 103 ? 5.870 -6.786 12.046 1.00 92.06 103 ARG A CA 1
ATOM 791 C C . ARG A 1 103 ? 4.793 -6.124 12.899 1.00 92.06 103 ARG A C 1
ATOM 793 O O . ARG A 1 103 ? 3.629 -6.199 12.525 1.00 92.06 103 ARG A O 1
ATOM 800 N N . ASP A 1 104 ? 5.160 -5.471 13.999 1.00 91.69 104 ASP A N 1
ATOM 801 C CA . ASP A 1 104 ? 4.202 -4.820 14.896 1.00 91.69 104 ASP A CA 1
ATOM 802 C C . ASP A 1 104 ? 3.425 -3.704 14.185 1.00 91.69 104 ASP A C 1
ATOM 804 O O . ASP A 1 104 ? 2.212 -3.599 14.359 1.00 91.69 104 ASP A O 1
ATOM 808 N N . TRP A 1 105 ? 4.078 -2.951 13.291 1.00 92.31 105 TRP A N 1
ATOM 809 C CA . TRP A 1 105 ? 3.415 -1.921 12.484 1.00 92.31 105 TRP A CA 1
ATOM 810 C C . TRP A 1 105 ? 2.386 -2.514 11.519 1.00 92.31 105 TRP A C 1
ATOM 812 O O . TRP A 1 105 ? 1.271 -2.005 11.396 1.00 92.31 105 TRP A O 1
ATOM 822 N N . PHE A 1 106 ? 2.733 -3.626 10.869 1.00 95.69 106 PHE A N 1
ATOM 823 C CA . PHE A 1 106 ? 1.820 -4.334 9.972 1.00 95.69 106 PHE A CA 1
ATOM 824 C C . PHE A 1 106 ? 0.658 -4.968 10.736 1.00 95.69 106 PHE A C 1
ATOM 826 O O . PHE A 1 106 ? -0.481 -4.895 10.282 1.00 95.69 106 PHE A O 1
ATOM 833 N N . ARG A 1 107 ? 0.923 -5.564 11.906 1.00 96.19 107 ARG A N 1
ATOM 834 C CA . ARG A 1 107 ? -0.106 -6.155 12.774 1.00 96.19 107 ARG A CA 1
ATOM 835 C C . ARG A 1 107 ? -1.103 -5.107 13.242 1.00 96.19 107 ARG A C 1
ATOM 837 O O . ARG A 1 107 ? -2.301 -5.348 13.148 1.00 96.19 107 ARG A O 1
ATOM 844 N N . LEU A 1 108 ? -0.616 -3.943 13.664 1.00 93.50 108 LEU A N 1
ATOM 845 C CA . LEU A 1 108 ? -1.450 -2.814 14.050 1.00 93.50 108 LEU A CA 1
ATOM 846 C C . LEU A 1 108 ? -2.350 -2.351 12.895 1.00 93.50 108 LEU A C 1
ATOM 848 O O . LEU A 1 108 ? -3.562 -2.227 13.065 1.00 93.50 108 LEU A O 1
ATOM 852 N N . ALA A 1 109 ? -1.778 -2.121 11.709 1.00 95.12 109 ALA A N 1
ATOM 853 C CA . ALA A 1 109 ? -2.560 -1.727 10.539 1.00 95.12 109 ALA A CA 1
ATOM 854 C C . ALA A 1 109 ? -3.625 -2.787 10.206 1.00 95.12 109 ALA A C 1
ATOM 856 O O . ALA A 1 109 ? -4.805 -2.460 10.078 1.00 95.12 109 ALA A O 1
ATOM 857 N N . HIS A 1 110 ? -3.230 -4.061 10.164 1.00 96.62 110 HIS A N 1
ATOM 858 C CA . HIS A 1 110 ? -4.120 -5.177 9.860 1.00 96.62 110 HIS A CA 1
ATOM 859 C C . HIS A 1 110 ? -5.273 -5.301 10.869 1.00 96.62 110 HIS A C 1
ATOM 861 O O . HIS A 1 110 ? -6.430 -5.473 10.472 1.00 96.62 110 HIS A O 1
ATOM 867 N N . GLU A 1 111 ? -4.978 -5.170 12.165 1.00 95.00 111 GLU A N 1
ATOM 868 C CA . GLU A 1 111 ? -5.958 -5.187 13.254 1.00 95.00 111 GLU A CA 1
ATOM 869 C C . GLU A 1 111 ? -7.010 -4.080 13.109 1.00 95.00 111 GLU A C 1
ATOM 871 O O . GLU A 1 111 ? -8.200 -4.327 13.312 1.00 95.00 111 GLU A O 1
ATOM 876 N N . HIS A 1 112 ? -6.594 -2.891 12.671 1.00 94.12 112 HIS A N 1
ATOM 877 C CA . HIS A 1 112 ? -7.484 -1.755 12.413 1.00 94.12 112 HIS A CA 1
ATOM 878 C C . HIS A 1 112 ? -7.984 -1.674 10.968 1.00 94.12 112 HIS A C 1
ATOM 880 O O . HIS A 1 112 ? -8.516 -0.643 10.557 1.00 94.12 112 HIS A O 1
ATOM 886 N N . ARG A 1 113 ? -7.891 -2.779 10.215 1.00 94.88 113 ARG A N 1
ATOM 887 C CA . ARG A 1 113 ? -8.436 -2.910 8.854 1.00 94.88 113 ARG A CA 1
ATOM 888 C C . ARG A 1 113 ? -7.837 -1.904 7.857 1.00 94.88 113 ARG A C 1
ATOM 890 O O . ARG A 1 113 ? -8.521 -1.462 6.937 1.00 94.88 113 ARG A O 1
ATOM 897 N N . LEU A 1 114 ? -6.565 -1.572 8.049 1.00 94.88 114 LEU A N 1
ATOM 898 C CA . LEU A 1 114 ? -5.727 -0.770 7.161 1.00 94.88 114 LEU A CA 1
ATOM 899 C C . LEU A 1 114 ? -4.650 -1.661 6.529 1.00 94.88 114 LEU A C 1
ATOM 901 O O . LEU A 1 114 ? -4.289 -2.704 7.077 1.00 94.88 114 LEU A O 1
ATOM 905 N N . THR A 1 115 ? -4.098 -1.219 5.404 1.00 96.00 115 THR A N 1
ATOM 906 C CA . THR A 1 115 ? -2.995 -1.904 4.720 1.00 96.00 115 THR A CA 1
ATOM 907 C C . THR A 1 115 ? -1.750 -1.032 4.772 1.00 96.00 115 THR A C 1
ATOM 909 O O . THR A 1 115 ? -1.649 -0.052 4.042 1.00 96.00 115 THR A O 1
ATOM 912 N N . LEU A 1 116 ? -0.776 -1.372 5.613 1.00 96.25 116 LEU A N 1
ATOM 913 C CA . LEU A 1 116 ? 0.508 -0.673 5.612 1.00 96.25 116 LEU A CA 1
ATOM 914 C C . LEU A 1 116 ? 1.330 -1.101 4.391 1.00 96.25 116 LEU A C 1
ATOM 916 O O . LEU A 1 116 ? 1.604 -2.287 4.223 1.00 96.25 116 LEU A O 1
ATOM 920 N N . ASN A 1 117 ? 1.751 -0.141 3.568 1.00 95.81 117 ASN A N 1
ATOM 921 C CA . ASN A 1 117 ? 2.585 -0.402 2.401 1.00 95.81 117 ASN A CA 1
ATOM 922 C C . ASN A 1 117 ? 3.827 0.500 2.417 1.00 95.81 117 ASN A C 1
ATOM 924 O O . ASN A 1 117 ? 3.771 1.697 2.133 1.00 95.81 117 ASN A O 1
ATOM 928 N N . MET A 1 118 ? 4.964 -0.062 2.818 1.00 95.12 118 MET A N 1
ATOM 929 C CA . MET A 1 118 ? 6.204 0.688 3.023 1.00 95.12 118 MET A CA 1
ATOM 930 C C . MET A 1 118 ? 7.088 0.614 1.783 1.00 95.12 118 MET A C 1
ATOM 932 O O . MET A 1 118 ? 7.442 -0.479 1.345 1.00 95.12 118 MET A O 1
ATOM 936 N N . LEU A 1 119 ? 7.467 1.768 1.227 1.00 95.19 119 LEU A N 1
ATOM 937 C CA . LEU A 1 119 ? 8.322 1.822 0.044 1.00 95.19 119 LEU A CA 1
ATOM 938 C C . LEU A 1 119 ? 9.775 1.510 0.442 1.00 95.19 119 LEU A C 1
ATOM 940 O O . LEU A 1 119 ? 10.388 2.303 1.164 1.00 95.19 119 LEU A O 1
ATOM 944 N N . PRO A 1 120 ? 10.377 0.410 -0.046 1.00 94.62 120 PRO A N 1
ATOM 945 C CA . PRO A 1 120 ? 11.662 -0.061 0.460 1.00 94.62 120 PRO A CA 1
ATOM 946 C C . PRO A 1 120 ? 12.853 0.569 -0.280 1.00 94.62 120 PRO A C 1
ATOM 948 O O . PRO A 1 120 ? 13.903 -0.057 -0.422 1.00 94.62 120 PRO A O 1
ATOM 951 N N . TYR A 1 121 ? 12.701 1.787 -0.803 1.00 94.81 121 TYR A N 1
ATOM 952 C CA . TYR A 1 121 ? 13.767 2.558 -1.438 1.00 94.81 121 TYR A CA 1
ATOM 953 C C . TYR A 1 121 ? 13.460 4.063 -1.391 1.00 94.81 121 TYR A C 1
ATOM 955 O O . TYR A 1 121 ? 12.328 4.489 -1.167 1.00 94.81 121 TYR A O 1
ATOM 963 N N . GLY A 1 122 ? 14.490 4.887 -1.596 1.00 93.81 122 GLY A N 1
ATOM 964 C CA . GLY A 1 122 ? 14.359 6.346 -1.693 1.00 93.81 122 GLY A CA 1
ATOM 965 C C . GLY A 1 122 ? 14.787 6.893 -3.054 1.00 93.81 122 GLY A C 1
ATOM 966 O O . GLY A 1 122 ? 15.083 6.141 -3.978 1.00 93.81 122 GLY A O 1
ATOM 967 N N . TRP A 1 123 ? 14.927 8.218 -3.152 1.00 94.31 123 TRP A N 1
ATOM 968 C CA . TRP A 1 123 ? 15.238 8.915 -4.412 1.00 94.31 123 TRP A CA 1
ATOM 969 C C . TRP A 1 123 ? 16.488 8.404 -5.138 1.00 94.31 123 TRP A C 1
ATOM 971 O O . TRP A 1 123 ? 16.548 8.435 -6.360 1.00 94.31 123 TRP A O 1
ATOM 981 N N . THR A 1 124 ? 17.482 7.898 -4.404 1.00 93.50 124 THR A N 1
ATOM 982 C CA . THR A 1 124 ? 18.714 7.329 -4.986 1.00 93.50 124 THR A CA 1
ATOM 983 C C . THR A 1 124 ? 18.514 5.969 -5.669 1.00 93.50 124 THR A C 1
ATOM 985 O O . THR A 1 124 ? 19.478 5.412 -6.188 1.00 93.50 124 THR A O 1
ATOM 988 N N . GLY A 1 125 ? 17.313 5.386 -5.578 1.00 93.81 125 GLY A N 1
ATOM 989 C CA . GLY A 1 125 ? 17.000 4.045 -6.074 1.00 93.81 125 GLY A CA 1
ATOM 990 C C . GLY A 1 125 ? 17.732 2.925 -5.325 1.00 93.81 125 GLY A C 1
ATOM 991 O O . GLY A 1 125 ? 17.745 1.774 -5.758 1.00 93.81 125 GLY A O 1
ATOM 992 N N . ARG A 1 126 ? 18.393 3.244 -4.205 1.00 93.50 126 ARG A N 1
ATOM 993 C CA . ARG A 1 126 ? 18.984 2.254 -3.301 1.00 93.50 126 ARG A CA 1
ATOM 994 C C . ARG A 1 126 ? 17.905 1.692 -2.392 1.00 93.50 126 ARG A C 1
ATOM 996 O O . ARG A 1 126 ? 17.148 2.452 -1.787 1.00 93.50 126 ARG A O 1
ATOM 1003 N N . VAL A 1 127 ? 17.886 0.371 -2.295 1.00 94.25 127 VAL A N 1
ATOM 1004 C CA . VAL A 1 127 ? 16.921 -0.376 -1.492 1.00 94.25 127 VAL A CA 1
ATOM 1005 C C . VAL A 1 127 ? 17.342 -0.425 -0.023 1.00 94.25 127 VAL A C 1
ATOM 1007 O O . VAL A 1 127 ? 18.528 -0.540 0.287 1.00 94.25 127 VAL A O 1
ATOM 1010 N N . THR A 1 128 ? 16.368 -0.328 0.876 1.00 90.62 128 THR A N 1
ATOM 1011 C CA . THR A 1 128 ? 16.522 -0.493 2.330 1.00 90.62 128 THR A CA 1
ATOM 1012 C C . THR A 1 128 ? 16.044 -1.863 2.804 1.00 90.62 128 THR A C 1
ATOM 1014 O O . THR A 1 128 ? 16.539 -2.356 3.814 1.00 90.62 128 THR A O 1
ATOM 1017 N N . ALA A 1 129 ? 15.139 -2.503 2.057 1.00 91.31 129 ALA A N 1
ATOM 1018 C CA . ALA A 1 129 ? 14.685 -3.871 2.285 1.00 91.31 129 ALA A CA 1
ATOM 1019 C C . ALA A 1 129 ? 14.521 -4.596 0.939 1.00 91.31 129 ALA A C 1
ATOM 1021 O O . ALA A 1 129 ? 13.704 -4.204 0.113 1.00 91.31 129 ALA A O 1
ATOM 1022 N N . ALA A 1 130 ? 15.318 -5.636 0.698 1.00 95.25 130 ALA A N 1
ATOM 1023 C CA . ALA A 1 130 ? 15.299 -6.444 -0.524 1.00 95.25 130 ALA A CA 1
ATOM 1024 C C . ALA A 1 130 ? 15.952 -7.813 -0.257 1.00 95.25 130 ALA A C 1
ATOM 1026 O O . ALA A 1 130 ? 16.767 -7.911 0.667 1.00 95.25 130 ALA A O 1
ATOM 1027 N N . PRO A 1 131 ? 15.656 -8.863 -1.047 1.00 97.31 131 PRO A N 1
ATOM 1028 C CA . PRO A 1 131 ? 16.475 -10.072 -1.046 1.00 97.31 131 PRO A CA 1
ATOM 1029 C C . PRO A 1 131 ? 17.920 -9.734 -1.433 1.00 97.31 131 PRO A C 1
ATOM 1031 O O . PRO A 1 131 ? 18.189 -8.797 -2.194 1.00 97.31 131 PRO A O 1
ATOM 1034 N N . LYS A 1 132 ? 18.877 -10.505 -0.917 1.00 96.94 132 LYS A N 1
ATOM 1035 C CA . LYS A 1 132 ? 20.296 -10.234 -1.158 1.00 96.94 132 LYS A CA 1
ATOM 1036 C C . LYS A 1 132 ? 20.670 -10.686 -2.568 1.00 96.94 132 LYS A C 1
ATOM 1038 O O . LYS A 1 132 ? 20.618 -11.870 -2.883 1.00 96.94 132 LYS A O 1
ATOM 1043 N N . LEU A 1 133 ? 21.093 -9.742 -3.403 1.00 96.25 133 LEU A N 1
ATOM 1044 C CA . LEU A 1 133 ? 21.628 -10.030 -4.733 1.00 96.25 133 LEU A CA 1
ATOM 1045 C C . LEU A 1 133 ? 23.021 -10.667 -4.617 1.00 96.25 133 LEU A C 1
ATOM 1047 O O . LEU A 1 133 ? 23.910 -10.125 -3.952 1.00 96.25 133 LEU A O 1
ATOM 1051 N N . ARG A 1 134 ? 23.215 -11.817 -5.262 1.00 95.44 134 ARG A N 1
ATOM 1052 C CA . ARG A 1 134 ? 24.501 -12.514 -5.358 1.00 95.44 134 ARG A CA 1
ATOM 1053 C C . ARG A 1 134 ? 25.290 -12.043 -6.591 1.00 95.44 134 ARG A C 1
ATOM 1055 O O . ARG A 1 134 ? 24.694 -11.528 -7.536 1.00 95.44 134 ARG A O 1
ATOM 1062 N N . PRO A 1 135 ? 26.627 -12.221 -6.621 1.00 92.31 135 PRO A N 1
ATOM 1063 C CA . PRO A 1 135 ? 27.454 -11.804 -7.760 1.00 92.31 135 PRO A CA 1
ATOM 1064 C C . PRO A 1 135 ? 27.099 -12.465 -9.099 1.00 92.31 135 PRO A C 1
ATOM 1066 O O . PRO A 1 135 ? 27.424 -11.915 -10.144 1.00 92.31 135 PRO A O 1
ATOM 1069 N N . ASP A 1 136 ? 26.453 -13.632 -9.069 1.00 90.81 136 ASP A N 1
ATOM 1070 C CA . ASP A 1 136 ? 25.987 -14.371 -10.249 1.00 90.81 136 ASP A CA 1
ATOM 1071 C C . ASP A 1 136 ? 24.616 -13.889 -10.766 1.00 90.81 136 ASP A C 1
ATOM 1073 O O . ASP A 1 136 ? 24.075 -14.468 -11.705 1.00 90.81 136 ASP A O 1
ATOM 1077 N N . GLY A 1 137 ? 24.040 -12.848 -10.152 1.00 88.44 137 GLY A N 1
ATOM 1078 C CA . GLY A 1 137 ? 22.733 -12.293 -10.507 1.00 88.44 137 GLY A CA 1
ATOM 1079 C C . GLY A 1 137 ? 21.542 -13.008 -9.861 1.00 88.44 137 GLY A C 1
ATOM 1080 O O . GLY A 1 137 ? 20.411 -12.555 -10.024 1.00 88.44 137 GLY A O 1
ATOM 1081 N N . SER A 1 138 ? 21.762 -14.091 -9.108 1.00 95.31 138 SER A N 1
ATOM 1082 C CA . SER A 1 138 ? 20.693 -14.770 -8.368 1.00 95.31 138 SER A CA 1
ATOM 1083 C C . SER A 1 138 ? 20.364 -14.056 -7.051 1.00 95.31 138 SER A C 1
ATOM 1085 O O . SER A 1 138 ? 21.164 -13.284 -6.514 1.00 95.31 138 SER A O 1
ATOM 1087 N N . PHE A 1 139 ? 19.177 -14.319 -6.505 1.00 98.44 139 PHE A N 1
ATOM 1088 C CA . PHE A 1 139 ? 18.753 -13.779 -5.215 1.00 98.44 139 PHE A CA 1
ATOM 1089 C C . PHE A 1 139 ? 18.872 -14.816 -4.102 1.00 98.44 139 PHE A C 1
ATOM 1091 O O . PHE A 1 139 ? 18.539 -15.989 -4.266 1.00 98.44 139 PHE A O 1
ATOM 1098 N N . ASP A 1 140 ? 19.321 -14.348 -2.945 1.00 98.19 140 ASP A N 1
ATOM 1099 C CA . ASP A 1 140 ? 19.176 -15.028 -1.672 1.00 98.19 140 ASP A CA 1
ATOM 11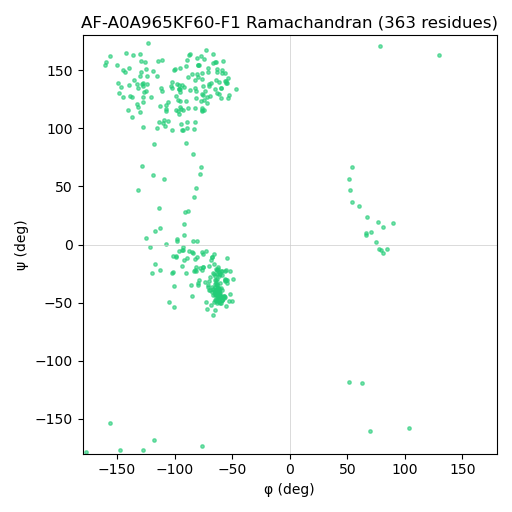00 C C . ASP A 1 140 ? 17.963 -14.466 -0.926 1.00 98.19 140 ASP A C 1
ATOM 1102 O O . ASP A 1 140 ? 17.928 -13.290 -0.545 1.00 98.19 140 ASP A O 1
ATOM 1106 N N . TRP A 1 141 ? 16.964 -15.324 -0.743 1.00 98.44 141 TRP A N 1
ATOM 1107 C CA . TRP A 1 141 ? 15.663 -14.971 -0.189 1.00 98.44 141 TRP A CA 1
ATOM 1108 C C . TRP A 1 141 ? 15.568 -15.165 1.324 1.00 98.44 141 TRP A C 1
ATOM 1110 O O . TRP A 1 141 ? 14.550 -14.809 1.901 1.00 98.44 141 TRP A O 1
ATOM 1120 N N . GLN A 1 142 ? 16.593 -15.710 1.992 1.00 97.94 142 GLN A N 1
ATOM 1121 C CA . GLN A 1 142 ? 16.469 -16.175 3.379 1.00 97.94 142 GLN A CA 1
ATOM 1122 C C . GLN A 1 142 ? 15.956 -15.093 4.346 1.00 97.94 142 GLN A C 1
ATOM 1124 O O . GLN A 1 142 ? 14.981 -15.313 5.068 1.00 97.94 142 GLN A O 1
ATOM 1129 N N . ASP A 1 143 ? 16.596 -13.923 4.359 1.00 95.12 143 ASP A N 1
ATOM 1130 C CA . ASP A 1 143 ? 16.211 -12.829 5.259 1.00 95.12 143 ASP A CA 1
ATOM 1131 C C . ASP A 1 143 ? 14.910 -12.149 4.818 1.00 95.12 143 ASP A C 1
ATOM 1133 O O . ASP A 1 143 ? 14.115 -11.729 5.660 1.00 95.12 143 ASP A O 1
ATOM 1137 N N . TRP A 1 144 ? 14.661 -12.091 3.507 1.00 95.38 144 TRP A N 1
ATOM 1138 C CA . TRP A 1 144 ? 13.422 -11.563 2.936 1.00 95.38 144 TRP A CA 1
ATOM 1139 C C . TRP A 1 144 ? 12.214 -12.406 3.359 1.00 95.38 144 TRP A C 1
ATOM 1141 O O . TRP A 1 144 ? 11.253 -11.876 3.911 1.00 95.38 144 TRP A O 1
ATOM 1151 N N . ASP A 1 145 ? 12.300 -13.725 3.187 1.00 97.88 145 ASP A N 1
ATOM 1152 C CA . ASP A 1 145 ? 11.278 -14.689 3.593 1.00 97.88 145 ASP A CA 1
ATOM 1153 C C . ASP A 1 145 ? 11.053 -14.655 5.100 1.00 97.88 145 ASP A C 1
ATOM 1155 O O . ASP A 1 145 ? 9.914 -14.688 5.563 1.00 97.88 145 ASP A O 1
ATOM 1159 N N . LYS A 1 146 ? 12.130 -14.552 5.884 1.00 96.38 146 LYS A N 1
ATOM 1160 C CA . LYS A 1 146 ? 12.018 -14.417 7.335 1.00 96.38 146 LYS A CA 1
ATOM 1161 C C . LYS A 1 146 ? 11.288 -13.131 7.709 1.00 96.38 146 LYS A C 1
ATOM 1163 O O . LYS A 1 146 ? 10.475 -13.159 8.627 1.00 96.38 146 LYS A O 1
ATOM 1168 N N . LEU A 1 147 ? 11.575 -12.011 7.055 1.00 93.06 147 LEU A N 1
ATOM 1169 C CA . LEU A 1 147 ? 10.961 -10.726 7.378 1.00 93.06 147 LEU A CA 1
ATOM 1170 C C . LEU A 1 147 ? 9.487 -10.683 6.956 1.00 93.06 147 LEU A C 1
ATOM 1172 O O . LEU A 1 147 ? 8.622 -10.434 7.797 1.00 93.06 147 LEU A O 1
ATOM 1176 N N . LEU A 1 148 ? 9.221 -10.954 5.677 1.00 95.62 148 LEU A N 1
ATOM 1177 C CA . LEU A 1 148 ? 7.943 -10.684 5.019 1.00 95.62 148 LEU A CA 1
ATOM 1178 C C . LEU A 1 148 ? 7.062 -11.919 4.854 1.00 95.62 148 LEU A C 1
ATOM 1180 O O . LEU A 1 148 ? 5.849 -11.764 4.787 1.00 95.62 148 LEU A O 1
ATOM 1184 N N . GLY A 1 149 ? 7.626 -13.129 4.838 1.00 97.62 149 GLY A N 1
ATOM 1185 C CA . GLY A 1 149 ? 6.865 -14.367 4.634 1.00 97.62 149 GLY A CA 1
ATOM 1186 C C . GLY A 1 149 ? 5.636 -14.479 5.540 1.00 97.62 149 GLY A C 1
ATOM 1187 O O . GLY A 1 149 ? 4.542 -14.645 5.008 1.00 97.62 149 GLY A O 1
ATOM 1188 N N . PRO A 1 150 ? 5.758 -14.242 6.861 1.00 98.19 150 PRO A N 1
ATOM 1189 C CA . PRO A 1 150 ? 4.606 -14.256 7.762 1.00 98.19 150 PRO A CA 1
ATOM 1190 C C . PRO A 1 150 ? 3.517 -13.213 7.461 1.00 98.19 150 PRO A C 1
ATOM 1192 O O . PRO A 1 150 ? 2.361 -13.403 7.828 1.00 98.19 150 PRO A O 1
ATOM 1195 N N . LEU A 1 151 ? 3.867 -12.094 6.815 1.00 98.06 151 LEU A N 1
ATOM 1196 C CA . LEU A 1 151 ? 2.898 -11.087 6.366 1.00 98.06 151 LEU A CA 1
ATOM 1197 C C . LEU A 1 151 ? 2.186 -11.526 5.074 1.00 98.06 151 LEU A C 1
ATOM 1199 O O . LEU A 1 151 ? 1.041 -11.143 4.846 1.00 98.06 151 LEU A O 1
ATOM 1203 N N . LEU A 1 152 ? 2.872 -12.309 4.235 1.00 98.25 152 LEU A N 1
ATOM 1204 C CA . LEU A 1 152 ? 2.425 -12.753 2.909 1.00 98.25 152 LEU A CA 1
ATOM 1205 C C . LEU A 1 152 ? 1.659 -14.083 2.935 1.00 98.25 152 LEU A C 1
ATOM 1207 O O . LEU A 1 152 ? 0.845 -14.334 2.052 1.00 98.25 152 LEU A O 1
ATOM 1211 N N . ASP A 1 153 ? 1.888 -14.921 3.947 1.00 98.06 153 ASP A N 1
ATOM 1212 C CA . ASP A 1 153 ? 1.091 -16.126 4.216 1.00 98.06 153 ASP A CA 1
ATOM 1213 C C . ASP A 1 153 ? -0.007 -15.901 5.275 1.00 98.06 153 ASP A C 1
ATOM 1215 O O . ASP A 1 153 ? -0.828 -16.781 5.525 1.00 98.06 153 ASP A O 1
ATOM 1219 N N . GLY A 1 154 ? -0.035 -14.714 5.893 1.00 98.25 154 GLY A N 1
ATOM 1220 C CA . GLY A 1 154 ? -1.019 -14.317 6.899 1.00 98.25 154 GLY A CA 1
ATOM 1221 C C . GLY A 1 154 ? -0.758 -14.860 8.309 1.00 98.25 154 GLY A C 1
ATOM 1222 O O . GLY A 1 154 ? -1.455 -14.475 9.247 1.00 98.25 154 GLY A O 1
ATOM 1223 N N . SER A 1 155 ? 0.252 -15.707 8.518 1.00 98.38 155 SER A N 1
ATOM 1224 C CA . SER A 1 155 ? 0.556 -16.294 9.833 1.00 98.38 155 SER A CA 1
ATOM 1225 C C . SER A 1 155 ? 0.917 -15.248 10.890 1.00 98.38 155 SER A C 1
ATOM 1227 O O . SER A 1 155 ? 0.639 -15.450 12.072 1.00 98.38 155 SER A O 1
ATOM 1229 N N . ALA A 1 156 ? 1.446 -14.090 10.480 1.00 98.00 156 ALA A N 1
ATOM 1230 C CA . ALA A 1 156 ? 1.692 -12.953 11.361 1.00 98.00 156 ALA A CA 1
ATOM 1231 C C . ALA A 1 156 ? 0.416 -12.321 11.924 1.00 98.00 156 ALA A C 1
ATOM 1233 O O . ALA A 1 156 ? 0.536 -11.439 12.768 1.00 98.00 156 ALA A O 1
ATOM 1234 N N . PHE A 1 157 ? -0.771 -12.721 11.472 1.00 98.25 157 PHE A N 1
ATOM 1235 C CA . PHE A 1 157 ? -2.049 -12.140 11.876 1.00 98.25 157 PHE A CA 1
ATOM 1236 C C . PHE A 1 157 ? -3.036 -13.174 12.427 1.00 98.25 157 PHE A C 1
ATOM 1238 O O . PHE A 1 157 ? -4.184 -12.834 12.702 1.00 98.25 157 PHE A O 1
ATOM 1245 N N . ALA A 1 158 ? -2.611 -14.431 12.597 1.00 98.00 158 ALA A N 1
ATOM 1246 C CA . ALA A 1 158 ? -3.490 -15.546 12.950 1.00 98.00 158 ALA A CA 1
ATOM 1247 C C . ALA A 1 158 ? -4.309 -15.322 14.237 1.00 98.00 158 ALA A C 1
ATOM 1249 O O . ALA A 1 158 ? -5.425 -15.824 14.349 1.00 98.00 158 ALA A O 1
ATOM 1250 N N . ASP A 1 159 ? -3.766 -14.560 15.187 1.00 96.31 159 ASP A N 1
ATOM 1251 C CA . ASP A 1 159 ? -4.375 -14.194 16.468 1.00 96.31 159 ASP A CA 1
ATOM 1252 C C . ASP A 1 159 ? -5.152 -12.861 16.440 1.00 96.31 159 ASP A C 1
ATOM 1254 O O . ASP A 1 159 ? -5.746 -12.476 17.447 1.00 96.31 159 ASP A O 1
ATOM 1258 N N . LEU A 1 160 ? -5.166 -12.151 15.309 1.00 96.19 160 LEU A N 1
ATOM 1259 C CA . LEU A 1 160 ? -5.895 -10.893 15.137 1.00 96.19 160 LEU A CA 1
ATOM 1260 C C . LEU A 1 160 ? -7.348 -11.139 14.688 1.00 96.19 160 LEU A C 1
ATOM 1262 O O . LEU A 1 160 ? -7.662 -12.206 14.157 1.00 96.19 160 LEU A O 1
ATOM 1266 N N . PRO A 1 161 ? -8.261 -10.152 14.816 1.00 94.88 161 PRO A N 1
ATOM 1267 C CA . PRO A 1 161 ? -9.693 -10.347 14.544 1.00 94.88 161 PRO A CA 1
ATOM 1268 C C . PRO A 1 161 ? -10.039 -10.873 13.141 1.00 94.88 161 PRO A C 1
ATOM 1270 O O . PRO A 1 161 ? -11.037 -11.577 12.966 1.00 94.88 161 PRO A O 1
ATOM 1273 N N . ARG A 1 162 ? -9.220 -10.540 12.137 1.00 96.00 162 ARG A N 1
ATOM 1274 C CA . ARG A 1 162 ? -9.390 -10.990 10.745 1.00 96.00 162 ARG A CA 1
ATOM 1275 C C . ARG A 1 162 ? -8.792 -12.380 10.476 1.00 96.00 162 ARG A C 1
ATOM 1277 O O . ARG A 1 162 ? -9.024 -12.936 9.409 1.00 96.00 162 ARG A O 1
ATOM 1284 N N . GLY A 1 163 ? -8.077 -12.957 11.441 1.00 95.88 163 GLY A N 1
ATOM 1285 C CA . GLY A 1 163 ? -7.401 -14.243 11.308 1.00 95.88 163 GLY A CA 1
ATOM 1286 C C . GLY A 1 163 ? -6.200 -14.191 10.356 1.00 95.88 163 GLY A C 1
ATOM 1287 O O . GLY A 1 163 ? -5.673 -13.109 10.089 1.00 95.88 163 GLY A O 1
ATOM 1288 N N . PRO A 1 164 ? -5.755 -15.351 9.837 1.00 97.56 164 PRO A N 1
ATOM 1289 C CA . PRO A 1 164 ? -4.545 -15.472 9.029 1.00 97.56 164 PRO A CA 1
ATOM 1290 C C . PRO A 1 164 ? -4.763 -15.004 7.580 1.00 97.56 164 PRO A C 1
ATOM 1292 O O . PRO A 1 164 ? -4.655 -15.781 6.636 1.00 97.56 164 PRO A O 1
ATOM 1295 N N . VAL A 1 165 ? -5.124 -13.733 7.402 1.00 97.81 165 VAL A N 1
ATOM 1296 C CA . VAL A 1 165 ? -5.279 -13.090 6.092 1.00 97.81 165 VAL A CA 1
ATOM 1297 C C . VAL A 1 165 ? -4.002 -12.314 5.763 1.00 97.81 165 VAL A C 1
ATOM 1299 O O . VAL A 1 165 ? -3.617 -11.465 6.558 1.00 97.81 165 VAL A O 1
ATOM 1302 N N . PRO A 1 166 ? -3.337 -12.565 4.622 1.00 98.12 166 PRO A N 1
ATOM 1303 C CA . PRO A 1 166 ? -2.164 -11.803 4.200 1.00 98.12 166 PRO A CA 1
ATOM 1304 C C . PRO A 1 166 ? -2.430 -10.302 4.051 1.00 98.12 166 PRO A C 1
ATOM 1306 O O . PRO A 1 166 ? -3.563 -9.884 3.799 1.00 98.12 166 PRO A O 1
ATOM 1309 N N . THR A 1 167 ? -1.366 -9.496 4.116 1.00 97.31 167 THR A N 1
ATOM 1310 C CA . THR A 1 167 ? -1.446 -8.070 3.751 1.00 97.31 167 THR A CA 1
ATOM 1311 C C . THR A 1 167 ? -1.969 -7.912 2.320 1.00 97.31 167 THR A C 1
ATOM 1313 O O . THR A 1 167 ? -1.615 -8.688 1.429 1.00 97.31 167 THR A O 1
ATOM 1316 N N . GLU A 1 168 ? -2.817 -6.915 2.070 1.00 97.69 168 GLU A N 1
ATOM 1317 C CA . GLU A 1 168 ? -3.481 -6.747 0.773 1.00 97.69 168 GLU A CA 1
ATOM 1318 C C . GLU A 1 168 ? -2.509 -6.320 -0.327 1.00 97.69 168 GLU A C 1
ATOM 1320 O O . GLU A 1 168 ? -2.694 -6.686 -1.490 1.00 97.69 168 GLU A O 1
ATOM 1325 N N . ALA A 1 169 ? -1.476 -5.562 0.044 1.00 97.44 169 ALA A N 1
ATOM 1326 C CA . ALA A 1 169 ? -0.490 -5.019 -0.874 1.00 97.44 169 ALA A CA 1
ATOM 1327 C C . ALA A 1 169 ? 0.910 -4.971 -0.250 1.00 97.44 169 ALA A C 1
ATOM 1329 O O . ALA A 1 169 ? 1.061 -4.802 0.964 1.00 97.44 169 ALA A O 1
ATOM 1330 N N . LEU A 1 170 ? 1.924 -5.098 -1.105 1.00 97.31 170 LEU A N 1
ATOM 1331 C CA . LEU A 1 170 ? 3.331 -4.920 -0.766 1.00 97.31 170 LEU A CA 1
ATOM 1332 C C . LEU A 1 170 ? 4.071 -4.293 -1.953 1.00 97.31 170 LEU A C 1
ATOM 1334 O O . LEU A 1 170 ? 4.055 -4.837 -3.057 1.00 97.31 170 LEU A O 1
ATOM 1338 N N . TYR A 1 171 ? 4.784 -3.197 -1.714 1.00 97.75 171 TYR A N 1
ATOM 1339 C CA . TYR A 1 171 ? 5.719 -2.637 -2.678 1.00 97.75 171 TYR A CA 1
ATOM 1340 C C . TYR A 1 171 ? 6.890 -3.579 -2.949 1.00 97.75 171 TYR A C 1
ATOM 1342 O O . TYR A 1 171 ? 7.554 -4.084 -2.041 1.00 97.75 171 TYR A O 1
ATOM 1350 N N . LEU A 1 172 ? 7.202 -3.744 -4.229 1.00 98.19 172 LEU A N 1
ATOM 1351 C CA . LEU A 1 172 ? 8.428 -4.389 -4.662 1.00 98.19 172 LEU A CA 1
ATOM 1352 C C . LEU A 1 172 ? 9.625 -3.440 -4.507 1.00 98.19 172 LEU A C 1
ATOM 1354 O O . LEU A 1 172 ? 9.501 -2.234 -4.726 1.00 98.19 172 LEU A O 1
ATOM 1358 N N . PRO A 1 173 ? 10.824 -3.971 -4.209 1.00 97.06 173 PRO A N 1
ATOM 1359 C CA . PRO A 1 173 ? 12.045 -3.168 -4.152 1.00 97.06 173 PRO A CA 1
ATOM 1360 C C . PRO A 1 173 ? 12.606 -2.801 -5.530 1.00 97.06 173 PRO A C 1
ATOM 1362 O O . PRO A 1 173 ? 13.563 -2.029 -5.621 1.00 97.06 173 PRO A O 1
ATOM 1365 N N . LEU A 1 174 ? 12.013 -3.341 -6.599 1.00 98.31 174 LEU A N 1
ATOM 1366 C CA . LEU A 1 174 ? 12.361 -3.030 -7.979 1.00 98.31 174 LEU A CA 1
ATOM 1367 C C . LEU A 1 174 ? 12.122 -1.546 -8.261 1.00 98.31 174 LEU A C 1
ATOM 1369 O O . LEU A 1 174 ? 11.046 -1.014 -8.000 1.00 98.31 174 LEU A O 1
ATOM 1373 N N . ASN A 1 175 ? 13.131 -0.893 -8.823 1.00 97.94 175 ASN A N 1
ATOM 1374 C CA . ASN A 1 175 ? 13.050 0.493 -9.267 1.00 97.94 175 ASN A CA 1
ATOM 1375 C C . ASN A 1 175 ? 13.943 0.698 -10.496 1.00 97.94 175 ASN A C 1
ATOM 1377 O O . ASN A 1 175 ? 14.546 -0.247 -10.997 1.00 97.94 175 ASN A O 1
ATOM 1381 N N . GLU A 1 176 ? 14.053 1.925 -11.000 1.00 97.00 176 GLU A N 1
ATOM 1382 C CA . GLU A 1 176 ? 14.855 2.201 -12.191 1.00 97.00 176 GLU A CA 1
ATOM 1383 C C . GLU A 1 176 ? 16.354 1.926 -11.993 1.00 97.00 176 GLU A C 1
ATOM 1385 O O . GLU A 1 176 ? 17.070 1.766 -12.977 1.00 97.00 176 GLU A O 1
ATOM 1390 N N . ASN A 1 177 ? 16.845 1.891 -10.751 1.00 97.19 177 ASN A N 1
ATOM 1391 C CA . ASN A 1 177 ? 18.244 1.656 -10.416 1.00 97.19 177 ASN A CA 1
ATOM 1392 C C . ASN A 1 177 ? 18.528 0.222 -9.968 1.00 97.19 177 ASN A C 1
ATOM 1394 O O . ASN A 1 177 ? 19.438 -0.402 -10.504 1.00 97.19 177 ASN A O 1
ATOM 1398 N N . TRP A 1 178 ? 17.812 -0.291 -8.971 1.00 97.69 178 TRP A N 1
ATOM 1399 C CA . TRP A 1 178 ? 18.084 -1.609 -8.398 1.00 97.69 178 TRP A CA 1
ATOM 1400 C C . TRP A 1 178 ? 17.190 -2.692 -9.023 1.00 97.69 178 TRP A C 1
ATOM 1402 O O . TRP A 1 178 ? 15.982 -2.468 -9.140 1.00 97.69 178 TRP A O 1
ATOM 1412 N N . PRO A 1 179 ? 17.735 -3.882 -9.357 1.00 96.88 179 PRO A N 1
ATOM 1413 C CA . PRO A 1 179 ? 19.121 -4.345 -9.139 1.00 96.88 179 PRO A CA 1
ATOM 1414 C C . PRO A 1 179 ? 20.146 -4.004 -10.237 1.00 96.88 179 PRO A C 1
ATOM 1416 O O . PRO A 1 179 ? 21.330 -4.259 -10.035 1.00 96.88 179 PRO A O 1
ATOM 1419 N N . MET A 1 180 ? 19.725 -3.420 -11.360 1.00 95.25 180 MET A N 1
ATOM 1420 C CA . MET A 1 180 ? 20.535 -3.270 -12.584 1.00 95.25 180 MET A CA 1
ATOM 1421 C C . MET A 1 180 ? 21.759 -2.342 -12.449 1.00 95.25 180 MET A C 1
ATOM 1423 O O . MET A 1 180 ? 22.649 -2.342 -13.289 1.00 95.25 180 MET A O 1
ATOM 1427 N N . ALA A 1 181 ? 21.814 -1.497 -11.415 1.00 93.00 181 ALA A N 1
ATOM 1428 C CA . ALA A 1 181 ? 22.785 -0.407 -11.285 1.00 93.00 181 ALA A CA 1
ATOM 1429 C C . ALA A 1 181 ? 22.776 0.518 -12.519 1.00 93.00 181 ALA A C 1
ATOM 1431 O O . ALA A 1 181 ? 23.748 0.607 -13.270 1.00 93.00 181 ALA A O 1
ATOM 1432 N N . HIS A 1 182 ? 21.658 1.226 -12.711 1.00 92.81 182 HIS A N 1
ATOM 1433 C CA . HIS A 1 182 ? 21.304 1.918 -13.960 1.00 92.81 182 HIS A CA 1
ATOM 1434 C C . HIS A 1 182 ? 22.382 2.812 -14.582 1.00 92.81 182 HIS A C 1
ATOM 1436 O O . HIS A 1 182 ? 22.415 2.940 -15.803 1.00 92.81 182 HIS A O 1
ATOM 1442 N N . GLU A 1 183 ? 23.272 3.409 -13.783 1.00 91.38 183 GLU A N 1
ATOM 1443 C CA . GLU A 1 183 ? 24.353 4.276 -14.265 1.00 91.38 183 GLU A CA 1
ATOM 1444 C C . GLU A 1 183 ? 25.289 3.546 -15.239 1.00 91.38 183 GLU A C 1
ATOM 1446 O O . GLU A 1 183 ? 25.895 4.184 -16.093 1.00 91.38 183 GLU A O 1
ATOM 1451 N N . ARG A 1 184 ? 25.389 2.212 -15.144 1.00 94.94 184 ARG A N 1
ATOM 1452 C CA . ARG A 1 184 ? 26.191 1.383 -16.058 1.00 94.94 184 ARG A CA 1
ATOM 1453 C C . ARG A 1 184 ? 25.611 1.310 -17.466 1.00 94.94 184 ARG A C 1
ATOM 1455 O O . ARG A 1 184 ? 26.363 1.125 -18.416 1.00 94.94 184 ARG A O 1
ATOM 1462 N N . HIS A 1 185 ? 24.295 1.450 -17.578 1.00 96.25 185 HIS A N 1
ATOM 1463 C CA . HIS A 1 185 ? 23.550 1.192 -18.806 1.00 96.25 185 HIS A CA 1
ATOM 1464 C C . HIS A 1 185 ? 22.952 2.455 -19.424 1.00 96.25 185 HIS A C 1
ATOM 1466 O O . HIS A 1 185 ? 22.619 2.476 -20.610 1.00 96.25 185 HIS A O 1
ATOM 1472 N N . PHE A 1 186 ? 22.766 3.503 -18.619 1.00 95.12 186 PHE A N 1
ATOM 1473 C CA . PHE A 1 186 ? 22.123 4.731 -19.053 1.00 95.12 186 PHE A CA 1
ATOM 1474 C C . PHE A 1 186 ? 23.060 5.560 -19.939 1.00 95.12 186 PHE A C 1
ATOM 1476 O O . PHE A 1 186 ? 24.084 6.070 -19.490 1.00 95.12 186 PHE A O 1
ATOM 1483 N N . LYS A 1 187 ? 22.679 5.737 -21.204 1.00 94.38 187 LYS A N 1
ATOM 1484 C CA . LYS A 1 187 ? 23.431 6.481 -22.228 1.00 94.38 187 LYS A CA 1
ATOM 1485 C C . LYS A 1 187 ? 23.007 7.947 -22.346 1.00 94.38 187 LYS A C 1
ATOM 1487 O O . LYS A 1 187 ? 23.618 8.706 -23.095 1.00 94.38 187 LYS A O 1
ATOM 1492 N N . GLY A 1 188 ? 21.976 8.354 -21.605 1.00 90.19 188 GLY A N 1
ATOM 1493 C CA . GLY A 1 188 ? 21.331 9.652 -21.780 1.00 90.19 188 GLY A CA 1
ATOM 1494 C C . GLY A 1 188 ? 20.377 9.674 -22.974 1.00 90.19 188 GLY A C 1
ATOM 1495 O O . GLY A 1 188 ? 20.308 8.740 -23.766 1.00 90.19 188 GLY A O 1
ATOM 1496 N N . GLY A 1 189 ? 19.616 10.759 -23.090 1.00 88.75 189 GLY A N 1
ATOM 1497 C CA . GLY A 1 189 ? 18.608 10.927 -24.134 1.00 88.75 189 GLY A CA 1
ATOM 1498 C C . GLY A 1 189 ? 17.259 11.350 -23.569 1.00 88.75 189 GLY A C 1
ATOM 1499 O O . GLY A 1 189 ? 17.008 11.259 -22.370 1.00 88.75 189 GLY A O 1
ATOM 1500 N N . TYR A 1 190 ? 16.406 11.858 -24.454 1.00 90.31 190 TYR A N 1
ATOM 1501 C CA . TYR A 1 190 ? 15.057 12.299 -24.099 1.00 90.31 190 TYR A CA 1
ATOM 1502 C C . TYR A 1 190 ? 14.041 11.147 -24.126 1.00 90.31 190 TYR A C 1
ATOM 1504 O O . TYR A 1 190 ? 13.136 11.105 -23.295 1.00 90.31 190 TYR A O 1
ATOM 1512 N N . TRP A 1 191 ? 14.228 10.205 -25.055 1.00 95.81 191 TRP A N 1
ATOM 1513 C CA . TRP A 1 191 ? 13.340 9.073 -25.319 1.00 95.81 191 TRP A CA 1
ATOM 1514 C C . TRP A 1 191 ? 13.901 7.772 -24.737 1.00 95.81 191 TRP A C 1
ATOM 1516 O O . TRP A 1 191 ? 15.097 7.496 -24.866 1.00 95.81 191 TRP A O 1
ATOM 1526 N N . ILE A 1 192 ? 13.040 6.979 -24.095 1.00 96.06 192 ILE A N 1
ATOM 1527 C CA . ILE A 1 192 ? 13.415 5.763 -23.358 1.00 96.06 192 ILE A CA 1
ATOM 1528 C C . ILE A 1 192 ? 14.028 4.685 -24.263 1.00 96.06 192 ILE A C 1
ATOM 1530 O O . ILE A 1 192 ? 14.900 3.936 -23.830 1.00 96.06 192 ILE A O 1
ATOM 1534 N N . GLU A 1 193 ? 13.625 4.646 -25.530 1.00 93.75 193 GLU A N 1
ATOM 1535 C CA . GLU A 1 193 ? 13.985 3.643 -26.535 1.00 93.75 193 GLU A CA 1
ATOM 1536 C C . GLU A 1 193 ? 15.490 3.578 -26.816 1.00 93.75 193 GLU A C 1
ATOM 1538 O O . GLU A 1 193 ? 15.995 2.547 -27.254 1.00 93.75 193 GLU A O 1
ATOM 1543 N N . HIS A 1 194 ? 16.209 4.676 -26.578 1.00 93.94 194 HIS A N 1
ATOM 1544 C CA . HIS A 1 194 ? 17.647 4.783 -26.846 1.00 93.94 194 HIS A CA 1
ATOM 1545 C C . HIS A 1 194 ? 18.467 5.117 -25.599 1.00 93.94 194 HIS A C 1
ATOM 1547 O O . HIS A 1 194 ? 19.693 5.210 -25.667 1.00 93.94 194 HIS A O 1
ATOM 1553 N N . ALA A 1 195 ? 17.798 5.312 -24.464 1.00 96.25 195 ALA A N 1
ATOM 1554 C CA . ALA A 1 195 ? 18.425 5.804 -23.250 1.00 96.25 195 ALA A CA 1
ATOM 1555 C C . ALA A 1 195 ? 19.154 4.721 -22.449 1.00 96.25 195 ALA A C 1
ATOM 1557 O O . ALA A 1 195 ? 20.016 5.051 -21.639 1.00 96.25 195 ALA A O 1
ATOM 1558 N N . TYR A 1 196 ? 18.829 3.451 -22.678 1.00 97.25 196 TYR A N 1
ATOM 1559 C CA . TYR A 1 196 ? 19.474 2.294 -22.062 1.00 97.25 196 TYR A CA 1
ATOM 1560 C C . TYR A 1 196 ? 19.983 1.334 -23.137 1.00 97.25 196 TYR A C 1
ATOM 1562 O O . TYR A 1 196 ? 19.425 1.270 -24.232 1.00 97.25 196 TYR A O 1
ATOM 1570 N N . ASP A 1 197 ? 21.048 0.588 -22.843 1.00 96.69 197 ASP A N 1
ATOM 1571 C CA . ASP A 1 197 ? 21.369 -0.607 -23.628 1.00 96.69 197 ASP A CA 1
ATOM 1572 C C . ASP A 1 197 ? 20.403 -1.772 -23.348 1.00 96.69 197 ASP A C 1
ATOM 1574 O O . ASP A 1 197 ? 19.615 -1.757 -22.402 1.00 96.69 197 ASP A O 1
ATOM 1578 N N . ASP A 1 198 ? 20.466 -2.798 -24.198 1.00 96.69 198 ASP A N 1
ATOM 1579 C CA . ASP A 1 198 ? 19.606 -3.979 -24.085 1.00 96.69 198 ASP A CA 1
ATOM 1580 C C . ASP A 1 198 ? 19.887 -4.808 -22.825 1.00 96.69 198 ASP A C 1
ATOM 1582 O O . ASP A 1 198 ? 18.984 -5.496 -22.340 1.00 96.69 198 ASP A O 1
ATOM 1586 N N . ALA A 1 199 ? 21.108 -4.736 -22.282 1.00 97.12 199 ALA A N 1
ATOM 1587 C CA . ALA A 1 199 ? 21.487 -5.483 -21.086 1.00 97.12 199 ALA A CA 1
ATOM 1588 C C . ALA A 1 199 ? 20.673 -5.017 -19.871 1.00 97.12 199 ALA A C 1
ATOM 1590 O O . ALA A 1 199 ? 20.169 -5.857 -19.131 1.00 97.12 199 ALA A O 1
ATOM 1591 N N . TYR A 1 200 ? 20.411 -3.712 -19.741 1.00 98.00 200 TYR A N 1
ATOM 1592 C CA . TYR A 1 200 ? 19.526 -3.180 -18.699 1.00 98.00 200 TYR A CA 1
ATOM 1593 C C . TYR A 1 200 ? 18.153 -3.860 -18.683 1.00 98.00 200 TYR A C 1
ATOM 1595 O O . TYR A 1 200 ? 17.665 -4.288 -17.637 1.00 98.00 200 TYR A O 1
ATOM 1603 N N . TRP A 1 201 ? 17.520 -3.981 -19.853 1.00 98.06 201 TRP A N 1
ATOM 1604 C CA . TRP A 1 201 ? 16.187 -4.571 -19.965 1.00 98.06 201 TRP A CA 1
ATOM 1605 C C . TRP A 1 201 ? 16.207 -6.081 -19.722 1.00 98.06 201 TRP A C 1
ATOM 1607 O O . TRP A 1 201 ? 15.271 -6.620 -19.136 1.00 98.06 201 TRP A O 1
ATOM 1617 N N . GLN A 1 202 ? 17.274 -6.772 -20.134 1.00 97.62 202 GLN A N 1
ATOM 1618 C CA . GLN A 1 202 ? 17.468 -8.189 -19.819 1.00 97.62 202 GLN A CA 1
ATOM 1619 C C . GLN A 1 202 ? 17.595 -8.414 -18.307 1.00 97.62 202 GLN A C 1
ATOM 1621 O O . GLN A 1 202 ? 16.914 -9.288 -17.770 1.00 97.62 202 GLN A O 1
ATOM 1626 N N . GLU A 1 203 ? 18.401 -7.603 -17.620 1.00 97.56 203 GLU A N 1
ATOM 1627 C CA . GLU A 1 203 ? 18.577 -7.673 -16.167 1.00 97.56 203 GLU A CA 1
ATOM 1628 C C . GLU A 1 203 ? 17.287 -7.321 -15.415 1.00 97.56 203 GLU A C 1
ATOM 1630 O O . GLU A 1 203 ? 16.893 -8.044 -14.499 1.00 97.56 203 GLU A O 1
ATOM 1635 N N . PHE A 1 204 ? 16.574 -6.274 -15.843 1.00 98.44 204 PHE A N 1
ATOM 1636 C CA . PHE A 1 204 ? 15.282 -5.901 -15.267 1.00 98.44 204 PHE A CA 1
ATOM 1637 C C . PHE A 1 204 ? 14.256 -7.035 -15.390 1.00 98.44 204 PHE A C 1
ATOM 1639 O O . PHE A 1 204 ? 13.629 -7.409 -14.396 1.00 98.44 204 PHE A O 1
ATOM 1646 N N . ARG A 1 205 ? 14.126 -7.645 -16.579 1.00 98.56 205 ARG A N 1
ATOM 1647 C CA . ARG A 1 205 ? 13.225 -8.791 -16.776 1.00 98.56 205 ARG A CA 1
ATOM 1648 C C . ARG A 1 205 ? 13.640 -9.999 -15.940 1.00 98.56 205 ARG A C 1
ATOM 1650 O O . ARG A 1 205 ? 12.789 -10.648 -15.334 1.00 98.56 205 ARG A O 1
ATOM 1657 N N . ALA A 1 206 ? 14.935 -10.307 -15.876 1.00 98.12 206 ALA A N 1
ATOM 1658 C CA . ALA A 1 206 ? 15.435 -11.413 -15.064 1.00 98.12 206 ALA A CA 1
ATOM 1659 C C . ALA A 1 206 ? 15.113 -11.206 -13.575 1.00 98.12 206 ALA A C 1
ATOM 1661 O O . ALA A 1 206 ? 14.663 -12.142 -12.905 1.00 98.12 206 ALA A O 1
ATOM 1662 N N . ALA A 1 207 ? 15.278 -9.978 -13.076 1.00 98.38 207 ALA A N 1
ATOM 1663 C CA . ALA A 1 207 ? 14.955 -9.615 -11.707 1.00 98.38 207 ALA A CA 1
ATOM 1664 C C . ALA A 1 207 ? 13.451 -9.727 -11.426 1.00 98.38 207 ALA A C 1
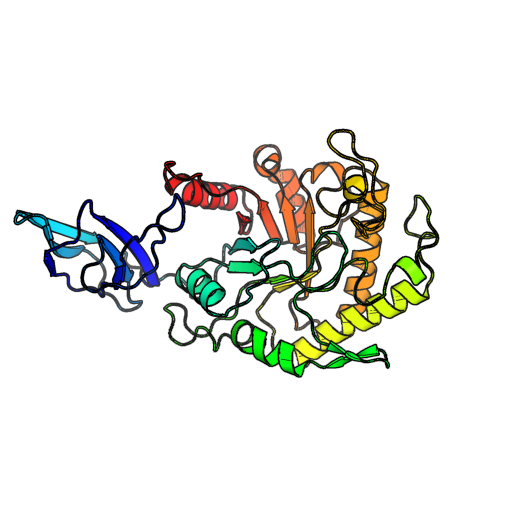ATOM 1666 O O . ALA A 1 207 ? 13.057 -10.503 -10.556 1.00 98.38 207 ALA A O 1
ATOM 1667 N N . ALA A 1 208 ? 12.610 -9.029 -12.195 1.00 98.69 208 ALA A N 1
ATOM 1668 C CA . ALA A 1 208 ? 11.156 -9.049 -12.026 1.00 98.69 208 ALA A CA 1
ATOM 1669 C C . ALA A 1 208 ? 10.577 -10.470 -12.113 1.00 98.69 208 ALA A C 1
ATOM 1671 O O . ALA A 1 208 ? 9.805 -10.885 -11.247 1.00 98.69 208 ALA A O 1
ATOM 1672 N N . GLY A 1 209 ? 11.026 -11.259 -13.093 1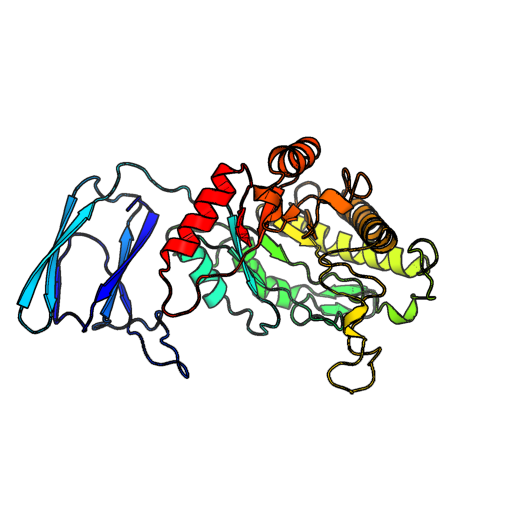.00 98.56 209 GLY A N 1
ATOM 1673 C CA . GLY A 1 209 ? 10.617 -12.654 -13.230 1.00 98.56 209 GLY A CA 1
ATOM 1674 C C . GLY A 1 209 ? 11.079 -13.539 -12.068 1.00 98.56 209 GLY A C 1
ATOM 1675 O O . GLY A 1 209 ? 10.389 -14.493 -11.723 1.00 98.56 209 GLY A O 1
ATOM 1676 N N . SER A 1 210 ? 12.217 -13.239 -11.430 1.00 98.50 210 SER A N 1
ATOM 1677 C CA . SER A 1 210 ? 12.685 -13.991 -10.254 1.00 98.50 210 SER A CA 1
ATOM 1678 C C . SER A 1 210 ? 11.818 -13.746 -9.021 1.00 98.50 210 SER A C 1
ATOM 1680 O O . SER A 1 210 ? 11.527 -14.701 -8.310 1.00 98.50 210 SER A O 1
ATOM 1682 N N . PHE A 1 211 ? 11.355 -12.509 -8.800 1.00 98.69 211 PHE A N 1
ATOM 1683 C CA . PHE A 1 211 ? 10.369 -12.211 -7.753 1.00 98.69 211 PHE A CA 1
ATOM 1684 C C . PHE A 1 211 ? 9.064 -12.973 -7.995 1.00 98.69 211 PHE A C 1
ATOM 1686 O O . PHE A 1 211 ? 8.596 -13.682 -7.110 1.00 98.69 211 PHE A O 1
ATOM 1693 N N . ALA A 1 212 ? 8.519 -12.891 -9.211 1.00 98.69 212 ALA A N 1
ATOM 1694 C CA . ALA A 1 212 ? 7.261 -13.551 -9.547 1.00 98.69 212 ALA A CA 1
ATOM 1695 C C . ALA A 1 212 ? 7.338 -15.085 -9.408 1.00 98.69 212 ALA A C 1
ATOM 1697 O O . ALA A 1 212 ? 6.421 -15.702 -8.868 1.00 98.69 212 ALA A O 1
ATOM 1698 N N . ARG A 1 213 ? 8.442 -15.713 -9.843 1.00 98.62 213 ARG A N 1
ATOM 1699 C CA . ARG A 1 213 ? 8.662 -17.160 -9.658 1.00 98.62 213 ARG A CA 1
ATOM 1700 C C . ARG A 1 213 ? 8.783 -17.544 -8.190 1.00 98.62 213 ARG A C 1
ATOM 1702 O O . ARG A 1 213 ? 8.098 -18.465 -7.766 1.00 98.62 213 ARG A O 1
ATOM 1709 N N . HIS A 1 214 ? 9.595 -16.819 -7.419 1.00 98.62 214 HIS A N 1
ATOM 1710 C CA . HIS A 1 214 ? 9.755 -17.089 -5.990 1.00 98.62 214 HIS A CA 1
ATOM 1711 C C . HIS A 1 214 ? 8.410 -17.007 -5.263 1.00 98.62 214 HIS A C 1
ATOM 1713 O O . HIS A 1 214 ? 8.051 -17.905 -4.514 1.00 98.62 214 HIS A O 1
ATOM 1719 N N . PHE A 1 215 ? 7.605 -15.981 -5.536 1.00 98.62 215 PHE A N 1
ATOM 1720 C CA . PHE A 1 215 ? 6.299 -15.824 -4.890 1.00 98.62 215 PHE A CA 1
ATOM 1721 C C . PHE A 1 215 ? 5.317 -16.942 -5.256 1.00 98.62 215 PHE A C 1
ATOM 1723 O O . PHE A 1 215 ? 4.584 -17.406 -4.382 1.00 98.62 215 PHE A O 1
ATOM 1730 N N . ALA A 1 216 ? 5.348 -17.420 -6.504 1.00 98.50 216 ALA A N 1
ATOM 1731 C CA . ALA A 1 216 ? 4.570 -18.580 -6.933 1.00 98.50 216 ALA A CA 1
ATOM 1732 C C . ALA A 1 216 ? 5.021 -19.857 -6.200 1.00 98.50 216 ALA A C 1
ATOM 1734 O O . ALA A 1 216 ? 4.197 -20.567 -5.632 1.00 98.50 216 ALA A O 1
ATOM 1735 N N . GLU A 1 217 ? 6.333 -20.111 -6.124 1.00 98.06 217 GLU A N 1
ATOM 1736 C CA . GLU A 1 217 ? 6.914 -21.260 -5.409 1.00 98.06 217 GLU A CA 1
ATOM 1737 C C . GLU A 1 217 ? 6.578 -21.255 -3.909 1.00 98.06 217 GLU A C 1
ATOM 1739 O O . GLU A 1 217 ? 6.400 -22.312 -3.300 1.00 98.06 217 GLU A O 1
ATOM 1744 N N . LYS A 1 218 ? 6.464 -20.066 -3.306 1.00 98.38 218 LYS A N 1
ATOM 1745 C CA . LYS A 1 218 ? 6.073 -19.880 -1.902 1.00 98.38 218 LYS A CA 1
ATOM 1746 C C . LYS A 1 218 ? 4.566 -19.971 -1.659 1.00 98.38 218 LYS A C 1
ATOM 1748 O O . LYS A 1 218 ? 4.161 -20.031 -0.499 1.00 98.38 218 LYS A O 1
ATOM 1753 N N . GLY A 1 219 ? 3.747 -19.979 -2.708 1.00 97.94 219 GLY A N 1
ATOM 1754 C CA . GLY A 1 219 ? 2.291 -19.996 -2.593 1.00 97.94 219 GLY A CA 1
ATOM 1755 C C . GLY A 1 219 ? 1.668 -18.647 -2.211 1.00 97.94 219 GLY A C 1
ATOM 1756 O O . GLY A 1 219 ? 0.549 -18.600 -1.697 1.00 97.94 219 GLY A O 1
ATOM 1757 N N . TRP A 1 220 ? 2.381 -17.534 -2.406 1.00 98.31 220 TRP A N 1
ATOM 1758 C CA . TRP A 1 220 ? 1.907 -16.197 -2.038 1.00 98.31 220 TRP A CA 1
ATOM 1759 C C . TRP A 1 220 ? 1.017 -15.606 -3.139 1.00 98.31 220 TRP A C 1
ATOM 1761 O O . TRP A 1 220 ? 1.442 -14.770 -3.931 1.00 98.31 220 TRP A O 1
ATOM 1771 N N . HIS A 1 221 ? -0.240 -16.050 -3.192 1.00 95.62 221 HIS A N 1
ATOM 1772 C CA . HIS A 1 221 ? -1.170 -15.709 -4.282 1.00 95.62 221 HIS A CA 1
ATOM 1773 C C . HIS A 1 221 ? -2.153 -14.574 -3.958 1.00 95.62 221 HIS A C 1
ATOM 1775 O O . HIS A 1 221 ? -2.890 -14.117 -4.833 1.00 95.62 221 HIS A O 1
ATOM 1781 N N . GLU A 1 222 ? -2.231 -14.136 -2.699 1.00 96.81 222 GLU A N 1
ATOM 1782 C CA . GLU A 1 222 ? -3.300 -13.236 -2.249 1.00 96.81 222 GLU A CA 1
ATOM 1783 C C . GLU A 1 222 ? -2.887 -11.766 -2.140 1.00 96.81 222 GLU A C 1
ATOM 1785 O O . GLU A 1 222 ? -3.699 -10.889 -2.453 1.00 96.81 222 GLU A O 1
ATOM 1790 N N . THR A 1 223 ? -1.648 -11.497 -1.727 1.00 98.19 223 THR A N 1
ATOM 1791 C CA . THR A 1 223 ? -1.080 -10.145 -1.671 1.00 98.19 223 THR A CA 1
ATOM 1792 C C . THR A 1 223 ? -0.847 -9.604 -3.077 1.00 98.19 223 THR A C 1
ATOM 1794 O O . THR A 1 223 ? -0.324 -10.305 -3.939 1.00 98.19 223 THR A O 1
ATOM 1797 N N . THR A 1 224 ? -1.198 -8.338 -3.298 1.00 98.12 224 THR A N 1
ATOM 1798 C CA . THR A 1 224 ? -0.877 -7.617 -4.533 1.00 98.12 224 THR A CA 1
ATOM 1799 C C . THR A 1 224 ? 0.549 -7.070 -4.456 1.00 98.12 224 THR A C 1
ATOM 1801 O O . THR A 1 224 ? 0.855 -6.240 -3.601 1.00 98.12 224 THR A O 1
ATOM 1804 N N . PHE A 1 225 ? 1.436 -7.523 -5.338 1.00 98.62 225 PHE A N 1
ATOM 1805 C CA . PHE A 1 225 ? 2.840 -7.109 -5.358 1.00 98.62 225 PHE A CA 1
ATOM 1806 C C . PHE A 1 225 ? 3.046 -5.949 -6.327 1.00 98.62 225 PHE A C 1
ATOM 1808 O O . PHE A 1 225 ? 3.059 -6.129 -7.545 1.00 98.62 225 PHE A O 1
ATOM 1815 N N . GLU A 1 226 ? 3.197 -4.747 -5.782 1.00 98.56 226 GLU A N 1
ATOM 1816 C CA . GLU A 1 226 ? 3.211 -3.498 -6.536 1.00 98.56 226 GLU A CA 1
ATOM 1817 C C . GLU A 1 226 ? 4.630 -3.148 -6.998 1.00 98.56 226 GLU A C 1
ATOM 1819 O O . GLU A 1 226 ? 5.457 -2.666 -6.221 1.00 98.56 226 GLU A O 1
ATOM 1824 N N . PHE A 1 227 ? 4.915 -3.328 -8.289 1.00 98.69 227 PHE A N 1
ATOM 1825 C CA . PHE A 1 227 ? 6.003 -2.597 -8.930 1.00 98.69 227 PHE A CA 1
ATOM 1826 C C . PHE A 1 227 ? 5.571 -1.141 -9.088 1.00 98.69 227 PHE A C 1
ATOM 1828 O O . PHE A 1 227 ? 4.555 -0.854 -9.717 1.00 98.69 227 PHE A O 1
ATOM 1835 N N . TYR A 1 228 ? 6.339 -0.229 -8.507 1.00 98.12 228 TYR A N 1
ATOM 1836 C CA . TYR A 1 228 ? 6.065 1.201 -8.512 1.00 98.12 228 TYR A CA 1
ATOM 1837 C C . TYR A 1 228 ? 7.373 1.953 -8.721 1.00 98.12 228 TYR A C 1
ATOM 1839 O O . TYR A 1 228 ? 8.384 1.606 -8.112 1.00 98.12 228 TYR A O 1
ATOM 1847 N N . LEU A 1 229 ? 7.351 2.985 -9.565 1.00 97.88 229 LEU A N 1
ATOM 1848 C CA . LEU A 1 229 ? 8.478 3.882 -9.799 1.00 97.88 229 LEU A CA 1
ATOM 1849 C C . LEU A 1 229 ? 8.179 5.241 -9.164 1.00 97.88 229 LEU A C 1
ATOM 1851 O O . LEU A 1 229 ? 7.455 6.055 -9.725 1.00 97.88 229 LEU A O 1
ATOM 1855 N N . ASN A 1 230 ? 8.768 5.488 -7.997 1.00 95.94 230 ASN A N 1
ATOM 1856 C CA . ASN A 1 230 ? 8.499 6.693 -7.216 1.00 95.94 230 ASN A CA 1
ATOM 1857 C C . ASN A 1 230 ? 9.322 7.908 -7.669 1.00 95.94 230 ASN A C 1
ATOM 1859 O O . ASN A 1 230 ? 8.994 9.045 -7.357 1.00 95.94 230 ASN A O 1
ATOM 1863 N N . ASN A 1 231 ? 10.457 7.691 -8.334 1.00 96.12 231 ASN A N 1
A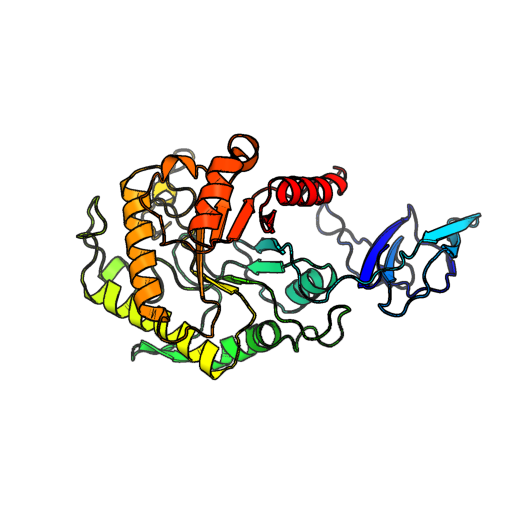TOM 1864 C CA . ASN A 1 231 ? 11.497 8.711 -8.422 1.00 96.12 231 ASN A CA 1
ATOM 1865 C C . ASN A 1 231 ? 11.220 9.781 -9.497 1.00 96.12 231 ASN A C 1
ATOM 1867 O O . ASN A 1 231 ? 10.651 9.506 -10.551 1.00 96.12 231 ASN A O 1
ATOM 1871 N N . LYS A 1 232 ? 11.654 11.027 -9.244 1.00 95.38 232 LYS A N 1
ATOM 1872 C CA . LYS A 1 232 ? 11.447 12.167 -10.161 1.00 95.38 232 LYS A CA 1
ATOM 1873 C C . LYS A 1 232 ? 12.761 12.873 -10.475 1.00 95.38 232 LYS A C 1
ATOM 1875 O O . LYS A 1 232 ? 13.477 13.301 -9.566 1.00 95.38 232 LYS A O 1
ATOM 1880 N N . VAL A 1 233 ? 13.071 13.051 -11.760 1.00 94.69 233 VAL A N 1
ATOM 1881 C CA . VAL A 1 233 ? 14.342 13.637 -12.231 1.00 94.69 233 VAL A CA 1
ATOM 1882 C C . VAL A 1 233 ? 14.643 15.006 -11.613 1.00 94.69 233 VAL A C 1
ATOM 1884 O O . VAL A 1 233 ? 15.796 15.308 -11.309 1.00 94.69 233 VAL A O 1
ATOM 1887 N N . TYR A 1 234 ? 13.621 15.818 -11.325 1.00 93.25 234 TYR A N 1
ATOM 1888 C CA . TYR A 1 234 ? 13.817 17.148 -10.748 1.00 93.25 234 TYR A CA 1
ATOM 1889 C C . TYR A 1 234 ? 14.356 17.132 -9.307 1.00 93.25 234 TYR A C 1
ATOM 1891 O O . TYR A 1 234 ? 14.779 18.178 -8.818 1.00 93.25 234 TYR A O 1
ATOM 1899 N N . PHE A 1 235 ? 14.405 15.986 -8.613 1.00 92.31 235 PHE A N 1
ATOM 1900 C CA . PHE A 1 235 ? 15.117 15.876 -7.329 1.00 92.31 235 PHE A CA 1
ATOM 1901 C C . PHE A 1 235 ? 16.640 16.021 -7.469 1.00 92.31 235 PHE A C 1
ATOM 1903 O O . PHE A 1 235 ? 17.327 16.214 -6.468 1.00 92.31 235 PHE A O 1
ATOM 1910 N N . LYS A 1 236 ? 17.166 16.002 -8.700 1.00 92.50 236 LYS A N 1
ATOM 1911 C CA . LYS A 1 236 ? 18.554 16.371 -9.015 1.00 92.50 236 LYS A CA 1
ATOM 1912 C C . LYS A 1 236 ? 18.780 17.882 -8.975 1.00 92.50 236 LYS A C 1
ATOM 1914 O O . LYS A 1 236 ? 19.925 18.321 -8.860 1.00 92.50 236 LYS A O 1
ATOM 1919 N N . ASN A 1 237 ? 17.717 18.684 -9.065 1.00 91.19 237 ASN A N 1
ATOM 1920 C CA . ASN A 1 237 ? 17.823 20.137 -9.113 1.00 91.19 237 ASN A CA 1
ATOM 1921 C C . ASN A 1 237 ? 18.248 20.709 -7.759 1.00 91.19 237 ASN A C 1
ATOM 1923 O O . ASN A 1 237 ? 17.904 20.200 -6.690 1.00 91.19 237 ASN A O 1
ATOM 1927 N N . GLY A 1 238 ? 18.974 21.821 -7.820 1.00 82.31 238 GLY A N 1
ATOM 1928 C CA . GLY A 1 238 ? 19.300 22.617 -6.649 1.00 82.31 238 GLY A CA 1
ATOM 1929 C C . GLY A 1 238 ? 18.047 23.196 -5.990 1.00 82.31 238 GLY A C 1
ATOM 1930 O O . GLY A 1 238 ? 17.067 23.507 -6.667 1.00 82.31 238 GLY A O 1
ATOM 1931 N N . LYS A 1 239 ? 18.071 23.362 -4.666 1.00 83.12 239 LYS A N 1
ATOM 1932 C CA . LYS A 1 239 ? 17.010 24.041 -3.901 1.00 83.12 239 LYS A CA 1
ATOM 1933 C C . LYS A 1 239 ? 17.621 25.108 -3.002 1.00 83.12 239 LYS A C 1
ATOM 1935 O O . LYS A 1 239 ? 18.734 24.933 -2.509 1.00 83.12 239 LYS A O 1
ATOM 1940 N N . ASN A 1 240 ? 16.883 26.192 -2.759 1.00 83.31 240 ASN A N 1
ATOM 1941 C CA . ASN A 1 240 ? 17.255 27.259 -1.818 1.00 83.31 240 ASN A CA 1
ATOM 1942 C C . ASN A 1 240 ? 18.671 27.821 -2.062 1.00 83.31 240 ASN A C 1
ATOM 1944 O O . ASN A 1 240 ? 19.475 27.918 -1.139 1.00 83.31 240 ASN A O 1
ATOM 1948 N N . GLY A 1 241 ? 18.999 28.119 -3.325 1.00 79.00 241 GLY A N 1
ATOM 1949 C CA . GLY A 1 241 ? 20.302 28.671 -3.718 1.00 79.00 241 GLY A CA 1
ATOM 1950 C C . GLY A 1 241 ? 21.469 27.674 -3.727 1.00 79.00 241 GLY A C 1
ATOM 1951 O O . GLY A 1 241 ? 22.591 28.068 -4.030 1.00 79.00 241 GLY A O 1
ATOM 1952 N N . LYS A 1 242 ? 21.238 26.389 -3.423 1.00 82.44 242 LYS A N 1
ATOM 1953 C CA . LYS A 1 242 ? 22.261 25.337 -3.535 1.00 82.44 242 LYS A CA 1
ATOM 1954 C C . LYS A 1 242 ? 22.319 24.781 -4.962 1.00 82.44 242 LYS A C 1
ATOM 1956 O O . LYS A 1 242 ? 21.265 24.688 -5.592 1.00 82.44 242 LYS A O 1
ATOM 1961 N N . PRO A 1 243 ? 23.498 24.372 -5.465 1.00 86.69 243 PRO A N 1
ATOM 1962 C CA . PRO A 1 243 ? 23.605 23.687 -6.751 1.00 86.69 243 PRO A CA 1
ATOM 1963 C C . PRO A 1 243 ? 22.900 22.323 -6.718 1.00 86.69 243 PRO A C 1
ATOM 1965 O O . PRO A 1 243 ? 22.697 21.735 -5.654 1.00 86.69 243 PRO A O 1
ATOM 1968 N N . GLY A 1 244 ? 22.520 21.825 -7.897 1.00 89.44 244 GLY A N 1
ATOM 1969 C CA . GLY A 1 244 ? 21.955 20.484 -8.049 1.00 89.44 244 GLY A CA 1
ATOM 1970 C C . GLY A 1 244 ? 22.961 19.373 -7.749 1.00 89.44 244 GLY A C 1
ATOM 1971 O O . GLY A 1 244 ? 24.171 19.594 -7.724 1.00 89.44 244 GLY A O 1
ATOM 1972 N N . ASN A 1 245 ? 22.451 18.162 -7.534 1.00 90.50 245 ASN A N 1
ATOM 1973 C CA . ASN A 1 245 ? 23.255 16.974 -7.277 1.00 90.50 245 ASN A CA 1
ATOM 1974 C C . ASN A 1 245 ? 22.712 15.782 -8.069 1.00 90.50 245 ASN A C 1
ATOM 1976 O O . ASN A 1 245 ? 21.676 15.211 -7.731 1.00 90.50 245 ASN A O 1
ATOM 1980 N N . TRP A 1 246 ? 23.466 15.354 -9.080 1.00 86.00 246 TRP A N 1
AT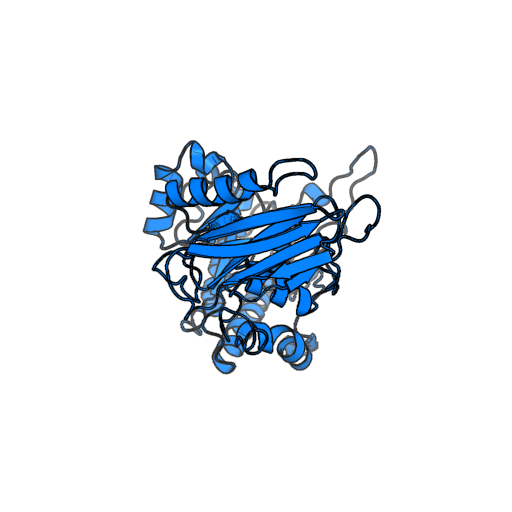OM 1981 C CA . TRP A 1 246 ? 23.120 14.196 -9.906 1.00 86.00 246 TRP A CA 1
ATOM 1982 C C . TRP A 1 246 ? 23.065 12.875 -9.128 1.00 86.00 246 TRP A C 1
ATOM 1984 O O . TRP A 1 246 ? 22.357 11.973 -9.552 1.00 86.00 246 TRP A O 1
ATOM 1994 N N . LYS A 1 247 ? 23.724 12.782 -7.964 1.00 88.69 247 LYS A N 1
ATOM 1995 C CA . LYS A 1 247 ? 23.677 11.606 -7.076 1.00 88.69 247 LYS A CA 1
ATOM 1996 C C . LYS A 1 247 ? 22.478 11.603 -6.121 1.00 88.69 247 LYS A C 1
ATOM 1998 O O . LYS A 1 247 ? 22.304 10.644 -5.376 1.00 88.69 247 LYS A O 1
ATOM 2003 N N . ALA A 1 248 ? 21.687 12.680 -6.073 1.00 91.38 248 ALA A N 1
ATOM 2004 C CA . ALA A 1 248 ? 20.553 12.790 -5.152 1.00 91.38 248 ALA A CA 1
ATOM 2005 C C . ALA A 1 248 ? 19.323 11.995 -5.615 1.00 91.38 248 ALA A C 1
ATOM 2007 O O . ALA A 1 248 ? 18.450 11.697 -4.802 1.00 91.38 248 ALA A O 1
ATOM 2008 N N . CYS A 1 249 ? 19.250 11.664 -6.905 1.00 94.31 249 CYS A N 1
ATOM 2009 C CA . CYS A 1 249 ? 18.157 10.900 -7.481 1.00 94.31 249 CYS A CA 1
ATOM 2010 C C . CYS A 1 249 ? 18.658 10.061 -8.659 1.00 94.31 249 CYS A C 1
ATOM 2012 O O . CYS A 1 249 ? 19.445 10.566 -9.457 1.00 94.31 249 CYS A O 1
ATOM 2014 N N . SER A 1 250 ? 18.210 8.815 -8.795 1.00 94.88 250 SER A N 1
ATOM 2015 C CA . SER A 1 250 ? 18.539 7.981 -9.960 1.00 94.88 250 SER A CA 1
ATOM 2016 C C . SER A 1 250 ? 17.671 8.326 -11.173 1.00 94.88 250 SER A C 1
ATOM 2018 O O . SER A 1 250 ? 18.172 8.338 -12.297 1.00 94.88 250 SER A O 1
ATOM 2020 N N . ALA A 1 251 ? 16.411 8.720 -10.972 1.00 95.56 251 ALA A N 1
ATOM 2021 C CA . ALA A 1 251 ? 15.451 8.867 -12.063 1.00 95.56 251 ALA A CA 1
ATOM 2022 C C . ALA A 1 251 ? 15.927 9.757 -13.232 1.00 95.56 251 ALA A C 1
ATOM 2024 O O . ALA A 1 251 ? 16.353 10.904 -13.024 1.00 95.56 251 ALA A O 1
ATOM 2025 N N . PRO A 1 252 ? 15.843 9.250 -14.474 1.00 94.81 252 PRO A N 1
ATOM 2026 C CA . PRO A 1 252 ? 16.028 10.043 -15.686 1.00 94.81 252 PRO A CA 1
ATOM 2027 C C . PRO A 1 252 ? 14.775 10.820 -16.121 1.00 94.81 252 PRO A C 1
ATOM 2029 O O . PRO A 1 252 ? 14.915 11.845 -16.784 1.00 94.81 252 PRO A O 1
ATOM 2032 N N . TRP A 1 253 ? 13.582 10.396 -15.689 1.00 96.75 253 TRP A N 1
ATOM 2033 C CA . TRP A 1 253 ? 12.289 11.043 -15.974 1.00 96.75 253 TRP A CA 1
ATOM 2034 C C . TRP A 1 253 ? 11.489 11.322 -14.695 1.00 96.75 253 TRP A C 1
ATOM 2036 O O . TRP A 1 253 ? 11.983 11.125 -13.583 1.00 96.75 253 TRP A O 1
ATOM 2046 N N . ILE A 1 254 ? 10.270 11.842 -14.834 1.00 97.00 254 ILE A N 1
ATOM 2047 C CA . ILE A 1 254 ? 9.311 11.981 -13.732 1.00 97.00 254 ILE A CA 1
ATOM 2048 C C . ILE A 1 254 ? 8.429 10.726 -13.706 1.00 97.00 254 ILE A C 1
ATOM 2050 O O . ILE A 1 254 ? 7.500 10.631 -14.497 1.00 97.00 254 ILE A O 1
ATOM 2054 N N . PHE A 1 255 ? 8.728 9.752 -12.841 1.00 97.12 255 PHE A N 1
ATOM 2055 C CA . PHE A 1 255 ? 7.946 8.511 -12.797 1.00 97.12 255 PHE A CA 1
ATOM 2056 C C . PHE A 1 255 ? 6.687 8.617 -11.934 1.00 97.12 255 PHE A C 1
ATOM 2058 O O . PHE A 1 255 ? 5.619 8.195 -12.367 1.00 97.12 255 PHE A O 1
ATOM 2065 N N . ASP A 1 256 ? 6.802 9.222 -10.754 1.00 95.62 256 ASP A N 1
ATOM 2066 C CA . ASP A 1 256 ? 5.654 9.575 -9.919 1.00 95.62 256 ASP A CA 1
ATOM 2067 C C . ASP A 1 256 ? 5.114 10.953 -10.329 1.00 95.62 256 ASP A C 1
ATOM 2069 O O . ASP A 1 256 ? 5.873 11.914 -10.493 1.00 95.62 256 ASP A O 1
ATOM 2073 N N . GLU A 1 257 ? 3.800 11.057 -10.498 1.00 94.81 257 GLU A N 1
ATOM 2074 C CA . GLU A 1 257 ? 3.097 12.220 -11.043 1.00 94.81 257 GLU A CA 1
ATOM 2075 C C . GLU A 1 257 ? 3.671 12.707 -12.395 1.00 94.81 257 GLU A C 1
ATOM 2077 O O . GLU A 1 257 ? 4.054 13.881 -12.512 1.00 94.81 257 GLU A O 1
ATOM 2082 N N . PRO A 1 258 ? 3.742 11.840 -13.429 1.00 95.50 258 PRO A N 1
ATOM 2083 C CA . PRO A 1 258 ? 4.307 12.183 -14.735 1.00 95.50 258 PRO A CA 1
ATOM 2084 C C . PRO A 1 258 ? 3.623 13.411 -15.343 1.00 95.50 258 PRO A C 1
ATOM 2086 O O . PRO A 1 258 ? 2.406 13.594 -15.239 1.00 95.50 258 PRO A O 1
ATOM 2089 N N . GLN A 1 259 ? 4.415 14.274 -15.985 1.00 93.50 259 GLN A N 1
ATOM 2090 C CA . GLN A 1 259 ? 3.937 15.582 -16.450 1.00 93.50 259 GLN A CA 1
ATOM 2091 C C . GLN A 1 259 ? 4.040 15.767 -17.958 1.00 93.50 259 GLN A C 1
ATOM 2093 O O . GLN A 1 259 ? 3.302 16.563 -18.535 1.00 93.50 259 GLN A O 1
ATOM 2098 N N . HIS A 1 260 ? 4.940 15.035 -18.600 1.00 93.56 260 HIS A N 1
ATOM 2099 C CA . HIS A 1 260 ? 5.259 15.223 -20.001 1.00 93.56 260 HIS A CA 1
ATOM 2100 C C . HIS A 1 260 ? 5.186 13.897 -20.756 1.00 93.56 260 HIS A C 1
ATOM 2102 O O . HIS A 1 260 ? 5.333 12.822 -20.180 1.00 93.56 260 HIS A O 1
ATOM 2108 N N . THR A 1 261 ? 5.007 13.964 -22.073 1.00 94.38 261 THR A N 1
ATOM 2109 C CA . THR A 1 261 ? 4.869 12.786 -22.940 1.00 94.38 261 THR A CA 1
ATOM 2110 C C . THR A 1 261 ? 5.992 11.762 -22.746 1.00 94.38 261 THR A C 1
ATOM 2112 O O . THR A 1 261 ? 5.713 10.571 -22.656 1.00 94.38 261 THR A O 1
ATOM 2115 N N . GLN A 1 262 ? 7.248 12.198 -22.630 1.00 95.56 262 GLN A N 1
ATOM 2116 C CA . GLN A 1 262 ? 8.395 11.310 -22.416 1.00 95.56 262 GLN A CA 1
ATOM 2117 C C . GLN A 1 262 ? 8.345 10.564 -21.077 1.00 95.56 262 GLN A C 1
ATOM 2119 O O . GLN A 1 262 ? 8.814 9.433 -21.001 1.00 95.56 262 GLN A O 1
ATOM 2124 N N . ASP A 1 263 ? 7.745 11.168 -20.046 1.00 96.94 263 ASP A N 1
ATOM 2125 C CA . ASP A 1 263 ? 7.577 10.534 -18.739 1.00 96.94 263 ASP A CA 1
ATOM 2126 C C . ASP A 1 263 ? 6.634 9.327 -18.879 1.00 96.94 263 ASP A C 1
ATOM 2128 O O . ASP A 1 263 ? 6.979 8.205 -18.509 1.00 96.94 263 ASP A O 1
ATOM 2132 N N . PHE A 1 264 ? 5.482 9.535 -19.529 1.00 96.75 264 PHE A N 1
ATOM 2133 C CA . PHE A 1 264 ? 4.517 8.473 -19.825 1.00 96.75 264 PHE A CA 1
ATOM 2134 C C . PHE A 1 264 ? 5.103 7.382 -20.731 1.00 96.75 264 PHE A C 1
ATOM 2136 O O . PHE A 1 264 ? 4.871 6.201 -20.485 1.00 96.75 264 PHE A O 1
ATOM 2143 N N . TRP A 1 265 ? 5.893 7.747 -21.746 1.00 96.19 265 TRP A N 1
ATOM 2144 C CA . TRP A 1 265 ? 6.574 6.775 -22.612 1.00 96.19 265 TRP A CA 1
ATOM 2145 C C . TRP A 1 265 ? 7.594 5.922 -21.854 1.00 96.19 265 TRP A C 1
ATOM 2147 O O . TRP A 1 265 ? 7.631 4.703 -22.039 1.00 96.19 265 TRP A O 1
ATOM 2157 N N . ALA A 1 266 ? 8.382 6.530 -20.964 1.00 97.56 266 ALA A N 1
ATOM 2158 C CA . ALA A 1 266 ? 9.322 5.799 -20.124 1.00 97.56 266 ALA A CA 1
ATOM 2159 C C . ALA A 1 266 ? 8.593 4.807 -19.205 1.00 97.56 266 ALA A C 1
ATOM 2161 O O . ALA A 1 266 ? 8.927 3.622 -19.192 1.00 97.56 266 ALA A O 1
ATOM 2162 N N . ILE A 1 267 ? 7.546 5.263 -18.511 1.00 97.81 267 ILE A N 1
ATOM 2163 C CA . ILE A 1 267 ? 6.684 4.419 -17.669 1.00 97.81 267 ILE A CA 1
ATOM 2164 C C . ILE A 1 267 ? 6.097 3.258 -18.479 1.00 97.81 267 ILE A C 1
ATOM 2166 O O . ILE A 1 267 ? 6.136 2.108 -18.038 1.00 97.81 267 ILE A O 1
ATOM 2170 N N . ARG A 1 268 ? 5.600 3.537 -19.690 1.00 97.69 268 ARG A N 1
ATOM 2171 C CA . ARG A 1 268 ? 5.031 2.527 -20.584 1.00 97.69 268 ARG A CA 1
ATOM 2172 C C . ARG A 1 268 ? 6.031 1.414 -20.887 1.00 97.69 268 ARG A C 1
ATOM 2174 O O . ARG A 1 268 ? 5.679 0.239 -20.813 1.00 97.69 268 ARG A O 1
ATOM 2181 N 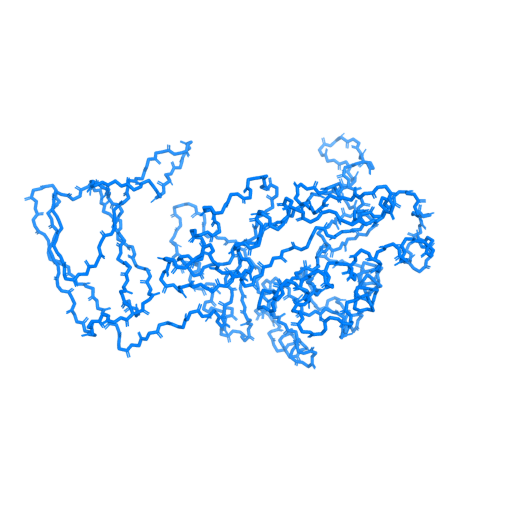N . ARG A 1 269 ? 7.277 1.770 -21.217 1.00 97.88 269 ARG A N 1
ATOM 2182 C CA . ARG A 1 269 ? 8.341 0.796 -21.494 1.00 97.88 269 ARG A CA 1
ATOM 2183 C C . ARG A 1 269 ? 8.624 -0.083 -20.277 1.00 97.88 269 ARG A C 1
ATOM 2185 O O . ARG A 1 269 ? 8.646 -1.298 -20.435 1.00 97.88 269 ARG A O 1
ATOM 2192 N N . PHE A 1 270 ? 8.778 0.500 -19.087 1.00 98.44 270 PHE A N 1
ATOM 2193 C CA . PHE A 1 270 ? 8.959 -0.275 -17.853 1.00 98.44 270 PHE A CA 1
ATOM 2194 C C . PHE A 1 270 ? 7.810 -1.254 -17.609 1.00 98.44 270 PHE A C 1
ATOM 2196 O O . PHE A 1 270 ? 8.061 -2.416 -17.305 1.00 98.44 270 PHE A O 1
ATOM 2203 N N . GLY A 1 271 ? 6.565 -0.812 -17.794 1.00 98.19 271 GLY A N 1
ATOM 2204 C CA . GLY A 1 271 ? 5.395 -1.672 -17.629 1.00 98.19 271 GLY A CA 1
ATOM 2205 C C . GLY A 1 271 ? 5.363 -2.840 -18.612 1.00 98.19 271 GLY A C 1
ATOM 2206 O O . GLY A 1 271 ? 5.131 -3.972 -18.203 1.00 98.19 271 GLY A O 1
ATOM 2207 N N . LEU A 1 272 ? 5.652 -2.601 -19.895 1.00 98.38 272 LEU A N 1
ATOM 2208 C CA . LEU A 1 272 ? 5.720 -3.679 -20.888 1.00 98.38 272 LEU A CA 1
ATOM 2209 C C . LEU A 1 272 ? 6.789 -4.721 -20.548 1.00 98.38 272 LEU A C 1
ATOM 2211 O O . LEU A 1 272 ? 6.537 -5.919 -20.644 1.00 98.38 272 LEU A O 1
ATOM 2215 N N . GLU A 1 273 ? 7.969 -4.262 -20.140 1.00 98.62 273 GLU A N 1
ATOM 2216 C CA . GLU A 1 273 ? 9.072 -5.142 -19.759 1.00 98.62 273 GLU A CA 1
ATOM 2217 C C . GLU A 1 273 ? 8.757 -5.926 -18.483 1.00 98.62 273 GLU A C 1
ATOM 2219 O O . GLU A 1 273 ? 9.063 -7.114 -18.382 1.00 98.62 273 GLU A O 1
ATOM 2224 N N . TYR A 1 274 ? 8.083 -5.284 -17.529 1.00 98.75 274 TYR A N 1
ATOM 2225 C CA . TYR A 1 274 ? 7.638 -5.919 -16.299 1.00 98.75 274 TYR A CA 1
ATOM 2226 C C . TYR A 1 274 ? 6.619 -7.026 -16.581 1.00 98.75 274 TYR A C 1
ATOM 2228 O O . TYR A 1 274 ? 6.799 -8.151 -16.120 1.00 98.75 274 TYR A O 1
ATOM 2236 N N . TRP A 1 275 ? 5.595 -6.759 -17.396 1.00 98.44 275 TRP A N 1
ATOM 2237 C CA . TRP A 1 275 ? 4.592 -7.772 -17.734 1.00 98.44 275 TRP A CA 1
ATOM 2238 C C . TRP A 1 275 ? 5.167 -8.937 -18.527 1.00 98.44 275 TRP A C 1
ATOM 2240 O O . TRP A 1 275 ? 4.833 -10.088 -18.248 1.00 98.44 275 TRP A O 1
ATOM 2250 N N . GLU A 1 276 ? 6.082 -8.667 -19.458 1.00 98.44 276 GLU A N 1
ATOM 2251 C CA . GLU A 1 276 ? 6.796 -9.724 -20.173 1.00 98.44 276 GLU A CA 1
ATOM 2252 C C . GLU A 1 276 ? 7.586 -10.627 -19.214 1.00 98.44 276 GLU A C 1
ATOM 2254 O O . GLU A 1 276 ? 7.626 -11.843 -19.403 1.00 98.44 276 GLU A O 1
ATOM 2259 N N . ALA A 1 277 ? 8.175 -10.052 -18.163 1.00 98.56 277 ALA A N 1
ATOM 2260 C CA . ALA A 1 277 ? 8.950 -10.786 -17.170 1.00 98.56 277 ALA A CA 1
ATOM 2261 C C . ALA A 1 277 ? 8.102 -11.673 -16.249 1.00 98.56 277 ALA A C 1
ATOM 2263 O O . ALA A 1 277 ? 8.551 -12.752 -15.857 1.00 98.56 277 ALA A O 1
ATOM 2264 N N . VAL A 1 278 ? 6.901 -11.218 -15.880 1.00 98.50 278 VAL A N 1
ATOM 2265 C CA . VAL A 1 278 ? 6.085 -11.868 -14.838 1.00 98.50 278 VAL A CA 1
ATOM 2266 C C . VAL A 1 278 ? 4.947 -12.732 -15.382 1.00 98.50 278 VAL A C 1
ATOM 2268 O O . VAL A 1 278 ? 4.365 -13.499 -14.621 1.00 98.50 278 VAL A O 1
ATOM 2271 N N . LYS A 1 279 ? 4.652 -12.686 -16.691 1.00 97.19 279 LYS A N 1
ATOM 2272 C CA . LYS A 1 279 ? 3.527 -13.419 -17.316 1.00 97.19 279 LYS A CA 1
ATOM 2273 C C . LYS A 1 279 ? 3.510 -14.935 -17.082 1.00 97.19 279 LYS A C 1
ATOM 2275 O O . LYS A 1 279 ? 2.464 -15.556 -17.235 1.00 97.19 279 LYS A O 1
ATOM 2280 N N . ALA A 1 280 ? 4.656 -15.540 -16.759 1.00 96.44 280 ALA A N 1
ATOM 2281 C CA . ALA A 1 280 ? 4.755 -16.973 -16.474 1.00 96.44 280 ALA A CA 1
ATOM 2282 C C . ALA A 1 280 ? 4.201 -17.359 -15.087 1.00 96.44 280 ALA A C 1
ATOM 2284 O O . ALA A 1 280 ? 3.868 -18.522 -14.884 1.00 96.44 280 ALA A O 1
ATOM 2285 N N . SER A 1 281 ? 4.072 -16.398 -14.167 1.00 96.94 281 SER A N 1
ATOM 2286 C CA . SER A 1 281 ? 3.550 -16.577 -12.804 1.00 96.94 281 SER A CA 1
ATOM 2287 C C . SER A 1 281 ? 2.167 -15.931 -12.670 1.00 96.94 281 SER A C 1
ATOM 2289 O O . SER A 1 281 ? 1.960 -15.020 -11.869 1.00 96.94 281 SER A O 1
ATOM 2291 N N . ALA A 1 282 ? 1.224 -16.346 -13.520 1.00 93.19 282 ALA A N 1
ATOM 2292 C CA . ALA A 1 282 ? -0.108 -15.736 -13.620 1.00 93.19 282 ALA A CA 1
ATOM 2293 C C . ALA A 1 282 ? -1.005 -15.959 -12.381 1.00 93.19 282 ALA A C 1
ATOM 2295 O O . ALA A 1 282 ? -2.046 -15.322 -12.240 1.00 93.19 282 ALA A O 1
ATOM 2296 N N . ASP A 1 283 ? -0.613 -16.874 -11.500 1.00 94.44 283 ASP A N 1
ATOM 2297 C CA . ASP A 1 283 ? -1.231 -17.183 -10.212 1.00 94.44 283 ASP A CA 1
ATOM 2298 C C . ASP A 1 283 ? -0.794 -16.235 -9.083 1.00 94.44 283 ASP A C 1
ATOM 2300 O O . ASP A 1 283 ? -1.407 -16.214 -8.015 1.00 94.44 283 ASP A O 1
ATOM 2304 N N . VAL A 1 284 ? 0.246 -15.429 -9.303 1.00 98.06 284 VAL A N 1
ATOM 2305 C CA . VAL A 1 284 ? 0.682 -14.379 -8.378 1.00 98.06 284 VAL A CA 1
ATOM 2306 C C . VAL A 1 284 ? 0.068 -13.051 -8.805 1.00 98.06 284 VAL A C 1
ATOM 2308 O O . VAL A 1 284 ? 0.121 -12.665 -9.973 1.00 98.06 284 VAL A O 1
ATOM 2311 N N . ARG A 1 285 ? -0.482 -12.300 -7.847 1.00 97.56 285 ARG A N 1
ATOM 2312 C CA . ARG A 1 285 ? -1.062 -10.969 -8.088 1.00 97.56 285 ARG A CA 1
ATOM 2313 C C . ARG A 1 285 ? 0.028 -9.909 -8.240 1.00 97.56 285 ARG A C 1
ATOM 2315 O O . ARG A 1 285 ? 0.179 -9.020 -7.407 1.00 97.56 285 ARG A O 1
ATOM 2322 N N . MET A 1 286 ? 0.808 -10.009 -9.309 1.00 98.44 286 MET A N 1
ATOM 2323 C CA . MET A 1 286 ? 1.760 -8.971 -9.695 1.00 98.44 286 MET A CA 1
ATOM 2324 C C . MET A 1 286 ? 0.990 -7.744 -10.190 1.00 98.44 286 MET A C 1
ATOM 2326 O O . MET A 1 286 ? 0.019 -7.876 -10.932 1.00 98.44 286 MET A O 1
ATOM 2330 N N . ALA A 1 287 ? 1.426 -6.553 -9.793 1.00 98.12 287 ALA A N 1
ATOM 2331 C CA . ALA A 1 287 ? 0.822 -5.293 -10.201 1.00 98.12 287 ALA A CA 1
ATOM 2332 C C . ALA A 1 287 ? 1.876 -4.310 -10.705 1.00 98.12 287 ALA A C 1
ATOM 2334 O O . ALA A 1 287 ? 2.984 -4.253 -10.169 1.00 98.12 287 ALA A O 1
ATOM 2335 N N . PHE A 1 288 ? 1.513 -3.513 -11.710 1.00 98.44 288 PHE A N 1
ATOM 2336 C CA . PHE A 1 288 ? 2.234 -2.293 -12.050 1.00 98.44 288 PHE A CA 1
ATOM 2337 C C . PHE A 1 288 ? 1.400 -1.101 -11.592 1.00 98.44 288 PHE A C 1
ATOM 2339 O O . PHE A 1 288 ? 0.352 -0.795 -12.174 1.00 98.44 288 PHE A O 1
ATOM 2346 N N . ARG A 1 289 ? 1.856 -0.481 -10.506 1.00 97.56 289 ARG A N 1
ATOM 2347 C CA . ARG A 1 289 ? 1.208 0.650 -9.860 1.00 97.56 289 ARG A CA 1
ATOM 2348 C C . ARG A 1 289 ? 1.773 1.959 -10.383 1.00 97.56 289 ARG A C 1
ATOM 2350 O O . ARG A 1 289 ? 2.990 2.118 -10.466 1.00 97.56 289 ARG A O 1
ATOM 2357 N N . LEU A 1 290 ? 0.882 2.914 -10.634 1.00 95.50 290 LEU A N 1
ATOM 2358 C CA . LEU A 1 290 ? 1.221 4.286 -10.983 1.00 95.50 290 LEU A CA 1
ATOM 2359 C C . LEU A 1 290 ? 0.521 5.272 -10.060 1.00 95.50 290 LEU A C 1
ATOM 2361 O O . LEU A 1 290 ? -0.701 5.239 -9.930 1.00 95.50 290 LEU A O 1
ATOM 2365 N N . ASP A 1 291 ? 1.287 6.213 -9.524 1.00 94.69 291 ASP A N 1
ATOM 2366 C CA . ASP A 1 291 ? 0.746 7.385 -8.849 1.00 94.69 291 ASP A CA 1
ATOM 2367 C C . ASP A 1 291 ? 0.654 8.504 -9.901 1.00 94.69 291 ASP A C 1
ATOM 2369 O O . ASP A 1 291 ? 1.632 9.129 -10.316 1.00 94.69 291 ASP A O 1
ATOM 2373 N N . VAL A 1 292 ? -0.553 8.676 -10.445 1.00 91.38 292 VAL A N 1
ATOM 2374 C CA . VAL A 1 292 ? -0.857 9.556 -11.574 1.00 91.38 292 VAL A CA 1
ATOM 2375 C C . VAL A 1 292 ? -1.833 10.642 -11.135 1.00 91.38 292 VAL A C 1
ATOM 2377 O O . VAL A 1 292 ? -3.047 10.558 -11.301 1.00 91.38 292 VAL A O 1
ATOM 2380 N N . SER A 1 293 ? -1.290 11.734 -10.600 1.00 87.25 293 SER A N 1
ATOM 2381 C CA . SER A 1 293 ? -2.090 12.865 -10.105 1.00 87.25 293 SER A CA 1
ATOM 2382 C C . SER A 1 293 ? -2.933 13.562 -11.166 1.00 87.25 293 SER A C 1
ATOM 2384 O O . SER A 1 293 ? -3.904 14.235 -10.825 1.00 87.25 293 SER A O 1
ATOM 2386 N N . ARG A 1 294 ? -2.570 13.409 -12.443 1.00 88.06 294 ARG A N 1
ATOM 2387 C CA . ARG A 1 294 ? -3.247 14.013 -13.599 1.00 88.06 294 ARG A CA 1
ATOM 2388 C C . ARG A 1 294 ? -3.569 12.932 -14.629 1.00 88.06 294 ARG A C 1
ATOM 2390 O O . ARG A 1 294 ? -2.948 12.884 -15.695 1.00 88.06 294 ARG A O 1
ATOM 2397 N N . PRO A 1 295 ? -4.491 12.005 -14.309 1.00 86.25 295 PRO A N 1
ATOM 2398 C CA . PRO A 1 295 ? -4.796 10.864 -15.171 1.00 86.25 295 PRO A CA 1
ATOM 2399 C C . PRO A 1 295 ? -5.280 11.290 -16.562 1.00 86.25 295 PRO A C 1
ATOM 2401 O O . PRO A 1 295 ? -5.164 10.528 -17.518 1.00 86.25 295 PRO A O 1
ATOM 2404 N N . GLU A 1 296 ? -5.807 12.502 -16.707 1.00 83.19 296 GLU A N 1
ATOM 2405 C CA . GLU A 1 296 ? -6.226 13.090 -17.972 1.00 83.19 296 GLU A CA 1
ATOM 2406 C C . GLU A 1 296 ? -5.062 13.449 -18.910 1.00 83.19 296 GLU A C 1
ATOM 2408 O O . GLU A 1 296 ? -5.284 13.575 -20.115 1.00 83.19 296 GLU A O 1
ATOM 2413 N N . TRP A 1 297 ? -3.827 13.560 -18.403 1.00 87.38 297 TRP A N 1
ATOM 2414 C CA . TRP A 1 297 ? -2.639 13.843 -19.221 1.00 87.38 297 TRP A CA 1
ATOM 2415 C C . TRP A 1 297 ? -2.081 12.601 -19.914 1.00 87.38 297 TRP A C 1
ATOM 2417 O O . TRP A 1 297 ? -1.452 12.731 -20.962 1.00 87.38 297 TRP A O 1
ATOM 2427 N N . GLN A 1 298 ? -2.362 11.402 -19.391 1.00 87.75 298 GLN A N 1
ATOM 2428 C CA . GLN A 1 298 ? -1.824 10.156 -19.946 1.00 87.75 298 GLN A CA 1
ATOM 2429 C C . GLN A 1 298 ? -2.368 9.830 -21.346 1.00 87.75 298 GLN A C 1
ATOM 2431 O O . GLN A 1 298 ? -1.738 9.082 -22.089 1.00 87.75 298 GLN A O 1
ATOM 2436 N N . ARG A 1 299 ? -3.558 10.353 -21.688 1.00 84.50 299 ARG A N 1
ATOM 2437 C CA . ARG A 1 299 ? -4.334 9.964 -22.880 1.00 84.50 299 ARG A CA 1
ATOM 2438 C C . ARG A 1 299 ? -4.505 8.437 -22.948 1.00 84.50 299 ARG A C 1
ATOM 2440 O O . ARG A 1 299 ? -5.110 7.884 -22.035 1.00 84.50 299 ARG A O 1
ATOM 2447 N N . ASP A 1 300 ? -3.981 7.805 -23.991 1.00 87.88 300 ASP A N 1
ATOM 2448 C CA . ASP A 1 300 ? -3.977 6.367 -24.282 1.00 87.88 300 ASP A CA 1
ATOM 2449 C C . ASP A 1 300 ? -2.589 5.718 -24.088 1.00 87.88 300 ASP A C 1
ATOM 2451 O O . ASP A 1 300 ? -2.424 4.514 -24.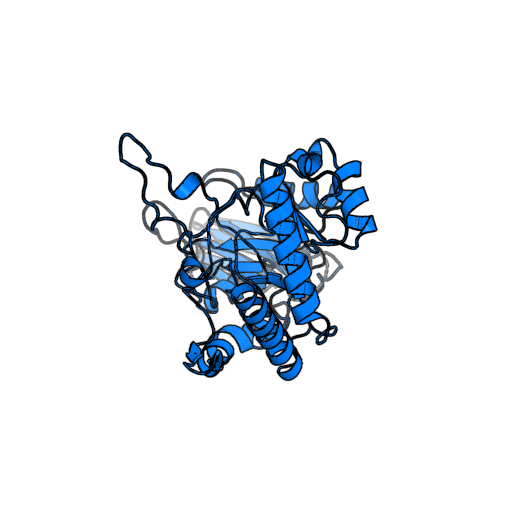272 1.00 87.88 300 ASP A O 1
ATOM 2455 N N . LEU A 1 301 ? -1.570 6.487 -23.678 1.00 91.56 301 LEU A N 1
ATOM 2456 C CA . LEU A 1 301 ? -0.178 6.016 -23.607 1.00 91.56 301 LEU A CA 1
ATOM 2457 C C . LEU A 1 301 ? 0.032 4.872 -22.602 1.00 91.56 301 LEU A C 1
ATOM 2459 O O . LEU A 1 301 ? 1.001 4.127 -22.716 1.00 91.56 301 LEU A O 1
ATOM 2463 N N . LEU A 1 302 ? -0.859 4.730 -21.620 1.00 92.25 302 LEU A N 1
ATOM 2464 C CA . LEU A 1 302 ? -0.780 3.728 -20.551 1.00 92.25 302 LEU A CA 1
ATOM 2465 C C . LEU A 1 302 ? -1.947 2.726 -20.574 1.00 92.25 302 LEU A C 1
ATOM 2467 O O . LEU A 1 302 ? -2.154 1.987 -19.601 1.00 92.25 302 LEU A O 1
ATOM 2471 N N . ASP A 1 303 ? -2.732 2.710 -21.651 1.00 90.75 303 ASP A N 1
ATOM 2472 C CA . ASP A 1 303 ? -3.847 1.774 -21.801 1.00 90.75 303 ASP A CA 1
ATOM 2473 C C . ASP A 1 303 ? -3.311 0.334 -21.842 1.00 90.75 303 ASP A C 1
ATOM 2475 O O . ASP A 1 303 ? -2.334 0.030 -22.533 1.00 90.75 303 ASP A O 1
ATOM 2479 N N . GLY A 1 304 ? -3.903 -0.535 -21.020 1.00 90.50 304 GLY A N 1
ATOM 2480 C CA . GLY A 1 304 ? -3.468 -1.924 -20.835 1.00 90.50 304 GLY A CA 1
ATOM 2481 C C . GLY A 1 304 ? -2.092 -2.127 -20.180 1.00 90.50 304 GLY A C 1
ATOM 2482 O O . GLY A 1 304 ? -1.607 -3.255 -20.166 1.00 90.50 304 GLY A O 1
ATOM 2483 N N . VAL A 1 305 ? -1.442 -1.073 -19.662 1.00 94.75 305 VAL A N 1
ATOM 2484 C CA . VAL A 1 305 ? -0.097 -1.181 -19.062 1.00 94.75 305 VAL A CA 1
ATOM 2485 C C . VAL A 1 305 ? -0.110 -1.124 -17.537 1.00 94.75 305 VAL A C 1
ATOM 2487 O O . VAL A 1 305 ? 0.515 -1.968 -16.911 1.00 94.75 305 VAL A O 1
ATOM 2490 N N . SER A 1 306 ? -0.776 -0.163 -16.899 1.00 95.12 306 SER A N 1
ATOM 2491 C CA . SER A 1 306 ? -0.922 -0.195 -15.433 1.00 95.12 306 SER A CA 1
ATOM 2492 C C . SER A 1 306 ? -2.031 -1.153 -15.005 1.00 95.12 306 SER A C 1
ATOM 2494 O O . SER A 1 306 ? -2.972 -1.385 -15.760 1.00 95.12 306 SER A O 1
ATOM 2496 N N . SER A 1 307 ? -1.939 -1.684 -13.787 1.00 95.88 307 SER A N 1
ATOM 2497 C CA . SER A 1 307 ? -3.007 -2.472 -13.150 1.00 95.88 307 SER A CA 1
ATOM 2498 C C . SER A 1 307 ? -3.553 -1.811 -11.881 1.00 95.88 307 SER A C 1
ATOM 2500 O O . SER A 1 307 ? -4.649 -2.151 -11.438 1.00 95.88 307 SER A O 1
ATOM 2502 N N . VAL A 1 308 ? -2.815 -0.849 -11.319 1.00 96.56 308 VAL A N 1
ATOM 2503 C CA . VAL A 1 308 ? -3.234 -0.015 -10.188 1.00 96.56 308 VAL A CA 1
ATOM 2504 C C . VAL A 1 308 ? -2.932 1.444 -10.525 1.00 96.56 308 VAL A C 1
ATOM 2506 O O . VAL A 1 308 ? -1.778 1.796 -10.764 1.00 96.56 308 VAL A O 1
ATOM 2509 N N . ASP A 1 309 ? -3.957 2.292 -10.525 1.00 95.44 309 ASP A N 1
ATOM 2510 C CA . ASP A 1 309 ? -3.815 3.740 -10.698 1.00 95.44 309 ASP A CA 1
ATOM 2511 C C . ASP A 1 309 ? -4.202 4.443 -9.393 1.00 95.44 309 ASP A C 1
ATOM 2513 O O . ASP A 1 309 ? -5.352 4.370 -8.949 1.00 95.44 309 ASP A O 1
ATOM 2517 N N . VAL A 1 310 ? -3.263 5.177 -8.808 1.00 95.69 310 VAL A N 1
ATOM 2518 C CA . VAL A 1 310 ? -3.505 6.070 -7.676 1.00 95.69 310 VAL A CA 1
ATOM 2519 C C . VAL A 1 310 ? -3.635 7.489 -8.212 1.00 95.69 310 VAL A C 1
ATOM 2521 O O . VAL A 1 310 ? -2.706 8.036 -8.800 1.00 95.69 310 VAL A O 1
ATOM 2524 N N . VAL A 1 311 ? -4.810 8.089 -8.054 1.00 94.81 311 VAL A N 1
ATOM 2525 C CA . VAL A 1 311 ? -5.156 9.385 -8.647 1.00 94.81 311 VAL A CA 1
ATOM 2526 C C . VAL A 1 311 ? -5.383 10.449 -7.585 1.00 94.81 311 VAL A C 1
ATOM 2528 O O . VAL A 1 311 ? -5.698 10.156 -6.433 1.00 94.81 311 VAL A O 1
ATOM 2531 N N . SER A 1 312 ? -5.245 11.710 -7.982 1.00 92.00 312 SER A N 1
ATOM 2532 C CA . SER A 1 312 ? -5.507 12.840 -7.093 1.00 92.00 312 SER A CA 1
ATOM 2533 C C . SER A 1 312 ? -7.005 13.094 -6.905 1.00 92.00 312 SER A C 1
ATOM 2535 O O . SER A 1 312 ? -7.871 12.392 -7.440 1.00 92.00 312 SER A O 1
ATOM 2537 N N . GLY A 1 313 ? -7.321 14.198 -6.222 1.00 90.06 313 GLY A N 1
ATOM 2538 C CA . GLY A 1 313 ? -8.673 14.748 -6.148 1.00 90.06 313 GLY A CA 1
ATOM 2539 C C . GLY A 1 313 ? -9.342 15.019 -7.504 1.00 90.06 313 GLY A C 1
ATOM 2540 O O . GLY A 1 313 ? -10.556 15.189 -7.521 1.00 90.06 313 GLY A O 1
ATOM 2541 N N . THR A 1 314 ? -8.611 14.972 -8.625 1.00 89.88 314 THR A N 1
ATOM 2542 C CA . THR A 1 314 ? -9.155 14.955 -9.996 1.00 89.88 314 THR A CA 1
ATOM 2543 C C . THR A 1 314 ? -10.220 13.868 -10.205 1.00 89.88 314 THR A C 1
ATOM 2545 O O . THR A 1 314 ? -11.082 14.015 -11.075 1.00 89.88 314 THR A O 1
ATOM 2548 N N . LEU A 1 315 ? -10.229 12.804 -9.390 1.00 92.75 315 LEU A N 1
ATOM 2549 C CA . LEU A 1 315 ? -11.316 11.821 -9.376 1.00 92.75 315 LEU A CA 1
ATOM 2550 C C . LEU A 1 315 ? -12.693 12.456 -9.111 1.00 92.75 315 LEU A C 1
ATOM 2552 O O . LEU A 1 315 ? -13.684 11.969 -9.647 1.00 92.75 315 LEU A O 1
ATOM 2556 N N . ARG A 1 316 ? -12.767 13.548 -8.338 1.00 93.56 316 ARG A N 1
ATOM 2557 C CA . ARG A 1 316 ? -14.015 14.285 -8.069 1.00 93.56 316 ARG A CA 1
ATOM 2558 C C . ARG A 1 316 ? -14.531 15.008 -9.308 1.00 93.56 316 ARG A C 1
ATOM 2560 O O . ARG A 1 316 ? -15.731 15.006 -9.569 1.00 93.56 316 ARG A O 1
ATOM 2567 N N . ASP A 1 317 ? -13.618 15.577 -10.087 1.00 92.25 317 ASP A N 1
ATOM 2568 C CA . ASP A 1 317 ? -13.955 16.371 -11.268 1.00 92.25 317 ASP A CA 1
ATOM 2569 C C . ASP A 1 317 ? -14.291 15.482 -12.474 1.00 92.25 317 ASP A C 1
ATOM 2571 O O . ASP A 1 317 ? -15.174 15.801 -13.274 1.00 92.25 317 ASP A O 1
ATOM 2575 N N . TYR A 1 318 ? -13.612 14.335 -12.607 1.00 90.12 318 TYR A N 1
ATOM 2576 C CA . TYR A 1 318 ? -13.733 13.456 -13.776 1.00 90.12 318 TYR A CA 1
ATOM 2577 C C . TYR A 1 318 ? -13.956 11.966 -13.443 1.00 90.12 318 TYR A C 1
ATOM 2579 O O . TYR A 1 318 ? -13.339 11.106 -14.087 1.00 90.12 318 TYR A O 1
ATOM 2587 N N . PRO A 1 319 ? -14.880 11.600 -12.530 1.00 92.06 319 PRO A N 1
ATOM 2588 C CA . PRO A 1 319 ? -15.009 10.225 -12.038 1.00 92.06 319 PRO A CA 1
ATOM 2589 C C . PRO A 1 319 ? -15.315 9.234 -13.161 1.00 92.06 319 PRO A C 1
ATOM 2591 O O . PRO A 1 319 ? -14.670 8.197 -13.287 1.00 92.06 319 PRO A O 1
ATOM 2594 N N . ARG A 1 320 ? -16.235 9.588 -14.069 1.00 90.25 320 ARG A N 1
ATOM 2595 C CA . ARG A 1 320 ? -16.604 8.730 -15.207 1.00 90.25 320 ARG A CA 1
ATOM 2596 C C . ARG A 1 320 ? -15.445 8.483 -16.169 1.00 90.25 320 ARG A C 1
ATOM 2598 O O . ARG A 1 320 ? -15.369 7.404 -16.745 1.00 90.25 320 ARG A O 1
ATOM 2605 N N . ARG A 1 321 ? -14.563 9.468 -16.368 1.00 88.12 321 ARG A N 1
ATOM 2606 C CA . ARG A 1 321 ? -13.411 9.325 -17.267 1.00 88.12 321 ARG A CA 1
ATOM 2607 C C . ARG A 1 321 ? -12.360 8.420 -16.637 1.00 88.12 321 ARG A C 1
ATOM 2609 O O . ARG A 1 321 ? -11.913 7.494 -17.304 1.00 88.12 321 ARG A O 1
ATOM 2616 N N . VAL A 1 322 ? -12.001 8.683 -15.381 1.00 91.00 322 VAL A N 1
ATOM 2617 C CA . VAL A 1 322 ? -10.969 7.929 -14.657 1.00 91.00 322 VAL A CA 1
ATOM 2618 C C . VAL A 1 322 ? -11.435 6.495 -14.411 1.00 91.00 322 VAL A C 1
ATOM 2620 O O . VAL A 1 322 ? -10.863 5.561 -14.966 1.00 91.00 322 VAL A O 1
ATOM 2623 N N . VAL A 1 323 ? -12.544 6.316 -13.687 1.00 92.06 323 VAL A N 1
ATOM 2624 C CA . VAL A 1 323 ? -13.077 4.987 -13.344 1.00 92.06 323 VAL A CA 1
ATOM 2625 C C . VAL A 1 323 ? -13.520 4.236 -14.596 1.00 92.06 323 VAL A C 1
ATOM 2627 O O . VAL A 1 323 ? -13.262 3.045 -14.732 1.00 92.06 323 VAL A O 1
ATOM 2630 N N . GLY A 1 324 ? -14.159 4.919 -15.550 1.00 90.56 324 GLY A N 1
ATOM 2631 C CA . GLY A 1 324 ? -14.605 4.290 -16.792 1.00 90.56 324 GLY A CA 1
ATOM 2632 C C . GLY A 1 324 ? -13.452 3.795 -17.663 1.00 90.56 324 GLY A C 1
ATOM 2633 O O . GLY A 1 324 ? -13.604 2.769 -18.316 1.00 90.56 324 GLY A O 1
ATOM 2634 N N . ARG A 1 325 ? -12.305 4.487 -17.681 1.00 89.81 325 ARG A N 1
ATOM 2635 C CA . ARG A 1 325 ? -11.083 3.990 -18.329 1.00 89.81 325 ARG A CA 1
ATOM 2636 C C . ARG A 1 325 ? -10.524 2.790 -17.581 1.00 89.81 325 ARG A C 1
ATOM 2638 O O . ARG A 1 325 ? -10.331 1.745 -18.186 1.00 89.81 325 ARG A O 1
ATOM 2645 N N . ASN A 1 326 ? -10.335 2.926 -16.277 1.00 91.88 326 ASN A N 1
ATOM 2646 C CA . ASN A 1 326 ? -9.686 1.906 -15.466 1.00 91.88 326 ASN A CA 1
ATOM 2647 C C . ASN A 1 326 ? -10.477 0.592 -15.461 1.00 91.88 326 ASN A C 1
ATOM 2649 O O . ASN A 1 326 ? -9.891 -0.472 -15.626 1.00 91.88 326 ASN A O 1
ATOM 2653 N N . ARG A 1 327 ? -11.814 0.657 -15.441 1.00 91.75 327 ARG A N 1
ATOM 2654 C CA . ARG A 1 327 ? -12.679 -0.526 -15.578 1.00 91.75 327 ARG A CA 1
ATOM 2655 C C . ARG A 1 327 ? -12.569 -1.235 -16.928 1.00 91.75 327 ARG A C 1
ATOM 2657 O O . ARG A 1 327 ? -12.730 -2.449 -16.948 1.00 91.75 327 ARG A O 1
ATOM 2664 N N . ARG A 1 328 ? -12.317 -0.526 -18.042 1.00 90.62 328 ARG A N 1
ATOM 2665 C CA . ARG A 1 328 ? -12.125 -1.181 -19.357 1.00 90.62 328 ARG A CA 1
ATOM 2666 C C . ARG A 1 328 ? -10.896 -2.083 -19.365 1.00 90.62 328 ARG A C 1
ATOM 2668 O O . ARG A 1 328 ? -10.931 -3.133 -19.993 1.00 90.62 328 ARG A O 1
ATOM 2675 N N . ASP A 1 329 ? -9.874 -1.683 -18.622 1.00 88.69 329 ASP A N 1
ATOM 2676 C CA . ASP A 1 329 ? -8.592 -2.378 -18.543 1.00 88.69 329 ASP A CA 1
ATOM 2677 C C . ASP A 1 329 ? -8.492 -3.286 -17.299 1.00 88.69 329 ASP A C 1
ATOM 2679 O O . ASP A 1 329 ? -7.447 -3.879 -17.054 1.00 88.69 329 ASP A O 1
ATOM 2683 N N . GLY A 1 330 ? -9.555 -3.386 -16.489 1.00 91.69 330 GLY A N 1
ATOM 2684 C CA . GLY A 1 330 ? -9.561 -4.178 -15.253 1.00 91.69 330 GLY A CA 1
ATOM 2685 C C . GLY A 1 330 ? -8.650 -3.638 -14.141 1.00 91.69 330 GLY A C 1
ATOM 2686 O O . GLY A 1 330 ? -8.234 -4.403 -13.275 1.00 91.69 330 GLY A O 1
ATOM 2687 N N . LYS A 1 331 ? -8.326 -2.340 -14.162 1.00 93.56 331 LYS A N 1
ATOM 2688 C CA . LYS A 1 331 ? -7.430 -1.691 -13.195 1.00 93.56 331 LYS A CA 1
ATOM 2689 C C . LYS A 1 331 ? -8.144 -1.378 -11.888 1.00 93.56 331 LYS A C 1
ATOM 2691 O O . LYS A 1 331 ? -9.285 -0.909 -11.903 1.00 93.56 331 LYS A O 1
ATOM 2696 N N . GLN A 1 332 ? -7.420 -1.511 -10.784 1.00 95.06 332 GLN A N 1
ATOM 2697 C CA . GLN A 1 332 ? -7.832 -0.925 -9.514 1.00 95.06 332 GLN A CA 1
ATOM 2698 C C . GLN A 1 332 ? -7.559 0.580 -9.520 1.00 95.06 332 GLN A C 1
ATOM 2700 O O . GLN A 1 332 ? -6.554 1.045 -10.060 1.00 95.06 332 GLN A O 1
ATOM 2705 N N . THR A 1 333 ? -8.462 1.346 -8.920 1.00 95.81 333 THR A N 1
ATOM 2706 C CA . THR A 1 333 ? -8.346 2.801 -8.801 1.00 95.81 333 THR A CA 1
ATOM 2707 C C . THR A 1 333 ? -8.341 3.198 -7.340 1.00 95.81 333 THR A C 1
ATOM 2709 O O . THR A 1 333 ? -9.268 2.870 -6.609 1.00 95.81 333 THR A O 1
ATOM 2712 N N . TYR A 1 334 ? -7.340 3.965 -6.934 1.00 96.62 334 TYR A N 1
ATOM 2713 C CA . TYR A 1 334 ? -7.242 4.523 -5.593 1.00 96.62 334 TYR A CA 1
ATOM 2714 C C . TYR A 1 334 ? -7.240 6.041 -5.682 1.00 96.62 334 TYR A C 1
ATOM 2716 O O . TYR A 1 334 ? -6.741 6.598 -6.657 1.00 96.62 334 TYR A O 1
ATOM 2724 N N . MET A 1 335 ? -7.763 6.728 -4.671 1.00 95.88 335 MET A N 1
ATOM 2725 C CA . MET A 1 335 ? -7.572 8.174 -4.548 1.00 95.88 335 MET A CA 1
ATOM 2726 C C . MET A 1 335 ? -6.572 8.447 -3.435 1.00 95.88 335 MET A C 1
ATOM 2728 O O . MET A 1 335 ? -6.828 8.036 -2.306 1.00 95.88 335 MET A O 1
ATOM 2732 N N . TYR A 1 336 ? -5.469 9.140 -3.728 1.00 93.75 336 TYR A N 1
ATOM 2733 C CA . TYR A 1 336 ? -4.547 9.548 -2.671 1.00 93.75 336 TYR A CA 1
ATOM 2734 C C . TYR A 1 336 ? -5.046 10.794 -1.939 1.00 93.75 336 TYR A C 1
ATOM 2736 O O . TYR A 1 336 ? -5.794 11.621 -2.477 1.00 93.75 336 TYR A O 1
ATOM 2744 N N . GLY A 1 337 ? -4.609 10.933 -0.695 1.00 90.38 337 GLY A N 1
ATOM 2745 C CA . GLY A 1 337 ? -5.002 12.029 0.171 1.00 90.38 337 GLY A CA 1
ATOM 2746 C C . GLY A 1 337 ? -3.982 12.280 1.266 1.00 90.38 337 GLY A C 1
ATOM 2747 O O . GLY A 1 337 ? -2.782 12.061 1.124 1.00 90.38 337 GLY A O 1
ATOM 2748 N N . THR A 1 338 ? -4.448 12.836 2.372 1.00 86.81 338 THR A N 1
ATOM 2749 C CA . THR A 1 338 ? -3.626 13.001 3.566 1.00 86.81 338 THR A CA 1
ATOM 2750 C C . THR A 1 338 ? -4.534 12.848 4.762 1.00 86.81 338 THR A C 1
ATOM 2752 O O . THR A 1 338 ? -5.627 13.417 4.792 1.00 86.81 338 THR A O 1
ATOM 2755 N N . VAL A 1 339 ? -4.068 12.090 5.750 1.00 84.50 339 VAL A N 1
ATOM 2756 C CA . VAL A 1 339 ? -4.777 11.952 7.017 1.00 84.50 339 VAL A CA 1
ATOM 2757 C C . VAL A 1 339 ? -5.008 13.320 7.659 1.00 84.50 339 VAL A C 1
ATOM 2759 O O . VAL A 1 339 ? -4.204 14.248 7.530 1.00 84.50 339 VAL A O 1
ATOM 2762 N N . SER A 1 340 ? -6.120 13.442 8.375 1.00 86.50 340 SER A N 1
ATOM 2763 C CA . SER A 1 340 ? -6.445 14.608 9.190 1.00 86.50 340 SER A CA 1
ATOM 2764 C C . SER A 1 340 ? -5.246 15.022 10.043 1.00 86.50 340 SER A C 1
ATOM 2766 O O . SER A 1 340 ? -4.629 14.183 10.706 1.00 86.50 340 SER A O 1
ATOM 2768 N N . LYS A 1 341 ? -4.940 16.322 10.073 1.00 84.38 341 LYS A N 1
ATOM 2769 C CA . LYS A 1 341 ? -3.893 16.840 10.959 1.00 84.38 341 LYS A CA 1
ATOM 2770 C C . LYS A 1 341 ? -4.302 16.634 12.415 1.00 84.38 341 LYS A C 1
ATOM 2772 O O . LYS A 1 341 ? -5.487 16.577 12.743 1.00 84.38 341 LYS A O 1
ATOM 2777 N N . LEU A 1 342 ? -3.322 16.595 13.308 1.00 76.44 342 LEU A N 1
ATOM 2778 C CA . LEU A 1 342 ? -3.596 16.572 14.742 1.00 76.44 342 LEU A CA 1
ATOM 2779 C C . LEU A 1 342 ? -4.472 17.766 15.148 1.00 76.44 342 LEU A C 1
ATOM 2781 O O . LEU A 1 342 ? -4.295 18.879 14.654 1.00 76.44 342 LEU A O 1
ATOM 2785 N N . GLY A 1 343 ? -5.442 17.513 16.026 1.00 77.56 343 GLY A N 1
ATOM 2786 C CA . GLY A 1 343 ? -6.450 18.498 16.430 1.00 77.56 343 GLY A CA 1
ATOM 2787 C C . GLY A 1 343 ? -7.619 18.657 15.451 1.00 77.56 343 GLY A C 1
ATOM 2788 O O . GLY A 1 343 ? -8.589 19.332 15.787 1.00 77.56 343 GLY A O 1
ATOM 2789 N N . GLN A 1 344 ? -7.575 18.028 14.272 1.00 83.12 344 GLN A N 1
ATOM 2790 C CA . GLN A 1 344 ? -8.730 17.946 13.380 1.00 83.12 344 GLN A CA 1
ATOM 2791 C C . GLN A 1 344 ? -9.572 16.696 13.680 1.00 83.12 344 GLN A C 1
ATOM 2793 O O . GLN A 1 344 ? -9.044 15.696 14.174 1.00 83.12 344 GLN A O 1
ATOM 2798 N N . PRO A 1 345 ? -10.881 16.718 13.375 1.00 84.75 345 PRO A N 1
ATOM 2799 C CA . PRO A 1 345 ? -11.725 15.541 13.526 1.00 84.75 345 PRO A CA 1
ATOM 2800 C C . PRO A 1 345 ? -11.226 14.366 12.675 1.00 84.75 345 PRO A C 1
ATOM 2802 O O . PRO A 1 345 ? -11.133 14.472 11.453 1.00 84.75 345 PRO A O 1
ATOM 2805 N N . LEU A 1 346 ? -11.010 13.209 13.309 1.00 85.75 346 LEU A N 1
ATOM 2806 C CA . LEU A 1 346 ? -10.644 11.960 12.621 1.00 85.75 346 LEU A CA 1
ATOM 2807 C C . LEU A 1 346 ? -11.737 11.475 11.649 1.00 85.75 346 LEU A C 1
ATOM 2809 O O . LEU A 1 346 ? -11.451 10.720 10.723 1.00 85.75 346 LEU A O 1
ATOM 2813 N N . ALA A 1 347 ? -12.978 11.951 11.816 1.00 89.62 347 ALA A N 1
ATOM 2814 C CA . ALA A 1 347 ? -14.095 11.680 10.911 1.00 89.62 347 ALA A CA 1
ATOM 2815 C C . ALA A 1 347 ? -13.807 12.087 9.453 1.00 89.62 347 ALA A C 1
ATOM 2817 O O . ALA A 1 347 ? -14.409 11.528 8.541 1.00 89.62 347 ALA A O 1
ATOM 2818 N N . ILE A 1 348 ? -12.866 13.010 9.223 1.00 90.69 348 ILE A N 1
ATOM 2819 C CA . ILE A 1 348 ? -12.415 13.397 7.879 1.00 90.69 348 ILE A CA 1
ATOM 2820 C C . ILE A 1 348 ? -11.807 12.198 7.135 1.00 90.69 348 ILE A C 1
ATOM 2822 O O . ILE A 1 348 ? -12.073 12.028 5.948 1.00 90.69 348 ILE A O 1
ATOM 2826 N N . ASN A 1 349 ? -11.059 11.329 7.825 1.00 91.44 349 ASN A N 1
ATOM 2827 C CA . ASN A 1 349 ? -10.445 10.148 7.207 1.00 91.44 349 ASN A CA 1
ATOM 2828 C C . ASN A 1 349 ? -11.520 9.151 6.751 1.00 91.44 349 ASN A C 1
ATOM 2830 O O . ASN A 1 349 ? -11.479 8.655 5.630 1.00 91.44 349 ASN A O 1
ATOM 2834 N N . ALA A 1 350 ? -12.533 8.915 7.591 1.00 91.31 350 ALA A N 1
ATOM 2835 C CA . ALA A 1 350 ? -13.664 8.057 7.240 1.00 91.31 350 ALA A CA 1
ATOM 2836 C C . ALA A 1 350 ? -14.507 8.652 6.097 1.00 91.31 350 ALA A C 1
ATOM 2838 O O . ALA A 1 350 ? -14.918 7.927 5.191 1.00 91.31 350 ALA A O 1
ATOM 2839 N N . ALA A 1 351 ? -14.733 9.971 6.110 1.00 93.69 351 ALA A N 1
ATOM 2840 C CA . ALA A 1 351 ? -15.450 10.671 5.047 1.00 93.69 351 ALA A CA 1
ATOM 2841 C C . ALA A 1 351 ? -14.724 10.561 3.698 1.00 93.69 351 ALA A C 1
ATOM 2843 O O . ALA A 1 351 ? -15.372 10.343 2.678 1.00 93.69 351 ALA A O 1
ATOM 2844 N N . TRP A 1 352 ? -13.392 10.641 3.695 1.00 94.69 352 TRP A N 1
ATOM 2845 C CA . TRP A 1 352 ? -12.578 10.440 2.498 1.00 94.69 352 TRP A CA 1
ATOM 2846 C C . TRP A 1 352 ? -12.700 9.015 1.938 1.00 94.69 352 TRP A C 1
ATOM 2848 O O . TRP A 1 352 ? -12.912 8.861 0.733 1.00 94.69 352 TRP A O 1
ATOM 2858 N N . CYS A 1 353 ? -12.665 7.978 2.782 1.00 95.44 353 CYS A N 1
ATOM 2859 C CA . CYS A 1 353 ? -12.927 6.604 2.338 1.00 95.44 353 CYS A CA 1
ATOM 2860 C C . CYS A 1 353 ? -14.328 6.465 1.721 1.00 95.44 353 CYS A C 1
ATOM 2862 O O . CYS A 1 353 ? -14.473 5.919 0.628 1.00 95.44 353 CYS A O 1
ATOM 2864 N N . ALA A 1 354 ? -15.357 6.997 2.392 1.00 95.75 354 ALA A N 1
ATOM 2865 C CA . ALA A 1 354 ? -16.742 6.915 1.930 1.00 95.75 354 ALA A CA 1
ATOM 2866 C C . ALA A 1 354 ? -16.969 7.661 0.604 1.00 95.75 354 ALA A C 1
ATOM 2868 O O . ALA A 1 354 ? -17.633 7.139 -0.290 1.00 95.75 354 ALA A O 1
ATOM 2869 N N . GLU A 1 355 ? -16.396 8.858 0.455 1.00 95.81 355 GLU A N 1
ATOM 2870 C CA . GLU A 1 355 ? -16.437 9.630 -0.789 1.00 95.81 355 GLU A CA 1
ATOM 2871 C C . GLU A 1 355 ? -15.766 8.865 -1.933 1.00 95.81 355 GLU A C 1
ATOM 2873 O O . GLU A 1 355 ? -16.354 8.701 -3.000 1.00 95.81 355 GLU A O 1
ATOM 2878 N N . THR A 1 356 ? -14.556 8.356 -1.702 1.00 96.31 356 THR A N 1
ATOM 2879 C CA . THR A 1 356 ? -13.783 7.624 -2.714 1.00 96.31 356 THR A CA 1
ATOM 2880 C C . THR A 1 356 ? -14.523 6.376 -3.186 1.00 96.31 356 THR A C 1
ATOM 2882 O O . THR A 1 356 ? -14.657 6.144 -4.389 1.00 96.31 356 THR A O 1
ATOM 2885 N N . TRP A 1 357 ? -15.083 5.613 -2.244 1.00 96.44 357 TRP A N 1
ATOM 2886 C CA . TRP A 1 357 ? -15.926 4.462 -2.548 1.00 96.44 357 TRP A CA 1
ATOM 2887 C C . TRP A 1 357 ? -17.175 4.860 -3.352 1.00 96.44 357 TRP A C 1
ATOM 2889 O O . TRP A 1 357 ? -17.491 4.224 -4.357 1.00 96.44 357 TRP A O 1
ATOM 2899 N N . ALA A 1 358 ? -17.853 5.952 -2.979 1.00 96.44 358 ALA A N 1
ATOM 2900 C CA . ALA A 1 358 ? -19.032 6.447 -3.694 1.00 96.44 358 ALA A CA 1
ATOM 2901 C C . ALA A 1 358 ? -18.719 6.921 -5.127 1.00 96.44 358 ALA A C 1
ATOM 2903 O O . ALA A 1 358 ? -19.580 6.840 -6.006 1.00 96.44 358 ALA A O 1
ATOM 2904 N N . LEU A 1 359 ? -17.486 7.369 -5.391 1.00 95.50 359 LEU A N 1
ATOM 2905 C CA . LEU A 1 359 ? -17.000 7.692 -6.738 1.00 95.50 359 LEU A CA 1
ATOM 2906 C C . LEU A 1 359 ? -16.683 6.438 -7.576 1.00 95.50 359 LEU A C 1
ATOM 2908 O O . LEU A 1 359 ? -16.469 6.549 -8.784 1.00 95.50 359 LEU A O 1
ATOM 2912 N N . GLY A 1 360 ? -16.720 5.247 -6.971 1.00 94.44 360 GLY A N 1
ATOM 2913 C CA . GLY A 1 360 ? -16.557 3.957 -7.638 1.00 94.44 360 GLY A CA 1
ATOM 2914 C C . GLY A 1 360 ? -15.117 3.455 -7.720 1.00 94.44 360 GLY A C 1
ATOM 2915 O O . GLY A 1 360 ? -14.855 2.607 -8.576 1.00 94.44 360 GLY A O 1
ATOM 2916 N N . ALA A 1 361 ? -14.229 3.998 -6.881 1.00 96.31 361 ALA A N 1
ATOM 2917 C CA . ALA A 1 361 ? -12.850 3.556 -6.695 1.00 96.31 361 ALA A CA 1
ATOM 2918 C C . ALA A 1 361 ? -12.743 2.434 -5.641 1.00 96.31 361 ALA A C 1
ATOM 2920 O O . ALA A 1 361 ? -13.658 2.208 -4.848 1.00 96.31 361 ALA A O 1
ATOM 2921 N N . ASP A 1 362 ? -11.607 1.742 -5.645 1.00 96.69 362 ASP A N 1
ATOM 2922 C CA . ASP A 1 362 ? -11.345 0.502 -4.907 1.00 96.69 362 ASP A CA 1
ATOM 2923 C C . ASP A 1 362 ? -10.584 0.732 -3.592 1.00 96.69 362 ASP A C 1
ATOM 2925 O O . ASP A 1 362 ? -10.473 -0.172 -2.762 1.00 96.69 362 ASP A O 1
ATOM 2929 N N . GLY A 1 363 ? -10.064 1.939 -3.371 1.00 96.56 363 GLY A N 1
ATOM 2930 C CA . GLY A 1 363 ? -9.315 2.244 -2.161 1.00 96.56 363 GLY A CA 1
ATOM 2931 C C . GLY A 1 363 ? -8.852 3.688 -2.035 1.00 96.56 363 GLY A C 1
ATOM 2932 O O . GLY A 1 363 ? -9.108 4.535 -2.892 1.00 96.56 363 GLY A O 1
ATOM 2933 N N . VAL A 1 364 ? -8.141 3.948 -0.944 1.00 96.56 364 VAL A N 1
ATOM 2934 C CA . VAL A 1 364 ? -7.440 5.207 -0.660 1.00 96.56 364 VAL A CA 1
ATOM 2935 C C . VAL A 1 364 ? -5.969 4.943 -0.359 1.00 96.56 364 VAL A C 1
ATOM 2937 O O . VAL A 1 364 ? -5.627 3.828 0.039 1.00 96.56 364 VAL A O 1
ATOM 2940 N N . VAL A 1 365 ? -5.130 5.964 -0.556 1.00 94.12 365 VAL A N 1
ATOM 2941 C CA . VAL A 1 365 ? -3.678 5.938 -0.293 1.00 94.12 365 VAL A CA 1
ATOM 2942 C C . VAL A 1 365 ? -3.229 7.158 0.499 1.00 94.12 365 VAL A C 1
ATOM 2944 O O . VAL A 1 365 ? -3.596 8.289 0.091 1.00 94.12 365 VAL A O 1
#

Sequence (365 aa):
AAKGEAVTMRLPTSPEKISIDLPVRRYDLPPVGAFEDPLVAAANGRLLEFQIPKDARAGEHRGTLQVAGQEYAFTVHVWNFTLPDRLSFVAQMNGYGMSDMSRDWFRLAHEHRLTLNMLPYGWTGRVTAAPKLRPDGSFDWQDWDKLLGPLLDGSAFADLPRGPVPTEALYLPLNENWPMAHERHFKGGYWIEHAYDDAYWQEFRAAAGSFARHFAEKGWHETTFEFYLNNKVYFKNGKNGKPGNWKACSAPWIFDEPQHTQDFWAIRRFGLEYWEAVKASADVRMAFRLDVSRPEWQRDLLDGVSSVDVVSGTLRDYPRRVVGRNRRDGKQTYMYGTVSKLGQPLAINAAWCAETWALGADGVV

Secondary structure (DSSP, 8-state):
--BT-EEEEE-SS--SEEE-SS--EEEE--EETTEE-TTEE-TT-SEEEEE--TTPPSEEEEEEEEETTEEEEEEEEEPS-B--SS-SSEEEEEE-S-----HHHHHHHHHTT-EEEE--B-TT--BSS-PEEPTTS-EE-HHHHHHHHHHHSSGGGTTSTT-SPPPSEEE-S--SSTTTTGGGTB---SSHHHHB-HHHHHHHHHHHHHHHHHHHHTT--SSEEEEE---BGGGGS--TTPPP-GGG---SSB-SS--SHHHHHHHHHHHHHHHHHHTT-TTS-EEEEEEES-GGGSTTTTTTT-SEEEE-THHHHSHHHHHHHHHHTT-EEEE---PPPTTS-THHHHHHHHHHHHTT-SEE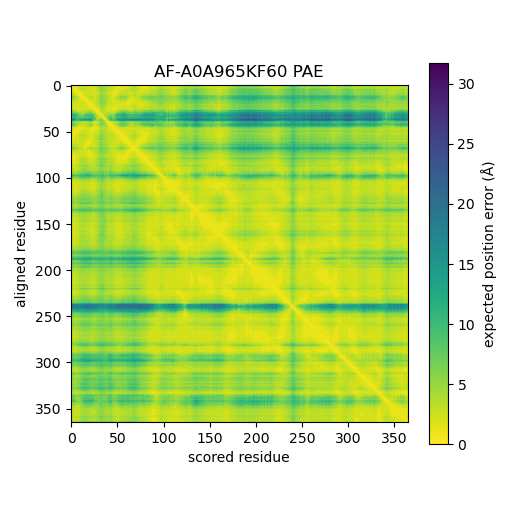-

Foldseek 3Di:
DEAQAKDKDAAPFFWPDKDKPFDKWAFAQDDDPPGTDGPHTDPRHRIIMTRHHNPHDAAWIKMWTHDPNDIDIDIDGYHPHHDALDAQFAAEDEAEPDLDLDLVVQLVCSLNRHFYEYQQDDQLLDGSDDFDQDPVRDGHCVVVCVRCVQLLQQVSHQVGNSHSDHGQEYEDSDECCPPLNNVVFAPDDLAQVPGGDPVSLVSSLQVLLNVLVVCLVSVRQRHAYEHAYQYAQCCQQDDPPGHGHCSRGPDPHGQAQHDDPRNLRNLQVSQVSNCVSNVVNVSHNYFYEYAHQCPVVNPCSCQLRGQEYEYEVCCVVCLCVVVVRNVVNNHAYEYEDDQDDPPDDNVVVVVVSVVCVVSVGRYYD

Solvent-accessible surface area (backbone atoms only — not comparable to full-atom values): 19762 Å² total; per-residue (Å²): 83,45,15,56,36,76,49,76,49,79,47,100,56,46,45,83,43,77,49,55,93,61,62,75,47,34,12,27,60,53,74,53,87,98,41,66,40,69,79,47,74,28,101,62,20,25,35,36,34,35,57,34,49,72,80,56,74,62,43,82,42,66,27,42,37,26,44,94,89,41,79,45,79,49,73,51,51,27,48,92,50,62,61,71,62,64,77,85,56,44,44,36,44,75,36,74,84,62,84,79,82,57,64,65,61,46,42,53,26,49,63,72,69,31,32,57,31,54,41,28,48,53,50,53,31,52,63,79,52,67,54,49,75,43,97,87,73,48,74,44,50,68,68,39,46,66,68,45,38,39,46,44,66,3,64,66,28,50,92,39,88,55,28,54,50,40,46,62,46,40,53,42,51,51,43,88,25,29,90,65,48,35,80,82,35,53,72,54,76,82,51,59,88,66,18,46,48,72,63,46,57,52,45,48,26,54,50,49,24,48,53,33,46,50,35,47,77,72,65,39,47,76,26,32,38,27,40,44,50,73,32,37,33,70,59,20,52,45,61,95,92,43,79,53,39,74,80,53,21,57,38,89,41,32,50,36,50,46,85,49,72,53,22,47,51,37,52,36,52,54,33,53,46,45,50,69,28,29,62,87,31,73,71,28,38,71,35,36,38,41,49,32,52,53,65,82,75,53,74,70,65,52,68,83,44,53,40,30,42,33,26,30,70,55,50,76,80,38,30,68,61,54,46,52,51,32,56,75,57,69,28,46,36,28,40,44,71,74,75,56,56,89,95,49,64,65,63,53,48,56,49,50,52,54,52,39,45,74,60,67,39,41,28,35,62

Nearest PDB structures (foldseek):
  2egz-assembly1_C  TM=5.967E-01  e=1.768E-02  Aquifex aeolicus
  2ysw-assembly2_C-2  TM=6.038E-01  e=1.665E-02  Aquifex aeolicus VF5
  2egz-assembly1_A  TM=6.107E-01  e=4.106E-02  Aquifex aeolicus
  8k53-assembly1_A  TM=3.996E-01  e=2.498E-01  Homo sapiens
  7cs7-assembly3_D  TM=3.431E-01  e=6.066E+00  Isatis tinctoria

Mean predicted aligned error: 4.63 Å

pLDDT: mean 93.6, std 5.38, range [64.56, 98.75]